Protein AF-A0A5J4PCT1-F1 (afdb_monomer_lite)

Radius of gyration: 27.67 Å; chains: 1; bounding box: 66×64×66 Å

Structure (mmCIF, N/CA/C/O backbone):
data_AF-A0A5J4PCT1-F1
#
_entry.id   AF-A0A5J4PCT1-F1
#
loop_
_atom_site.group_PDB
_atom_site.id
_atom_site.type_symbol
_atom_site.label_atom_id
_atom_site.label_alt_id
_atom_site.label_comp_id
_atom_site.label_asym_id
_atom_site.label_entity_id
_atom_site.label_seq_id
_atom_site.pdbx_PDB_ins_code
_atom_site.Cartn_x
_atom_site.Cartn_y
_atom_site.Cartn_z
_atom_site.occupancy
_atom_site.B_iso_or_equiv
_atom_site.auth_seq_id
_atom_site.auth_comp_id
_atom_site.auth_asym_id
_atom_site.auth_atom_id
_atom_site.pdbx_PDB_model_num
ATOM 1 N N . LEU A 1 1 ? -16.125 18.090 -20.824 1.00 64.81 1 LEU A N 1
ATOM 2 C CA . LEU A 1 1 ? -15.770 16.872 -20.054 1.00 64.81 1 LEU A CA 1
ATOM 3 C C . LEU A 1 1 ? -14.527 16.162 -20.608 1.00 64.81 1 LEU A C 1
ATOM 5 O O . LEU A 1 1 ? -13.621 15.927 -19.822 1.00 64.81 1 LEU A O 1
ATOM 9 N N . MET A 1 2 ? -14.396 15.913 -21.924 1.00 71.81 2 MET A N 1
ATOM 10 C CA . MET A 1 2 ? -13.180 15.272 -22.477 1.00 71.81 2 MET A CA 1
ATOM 11 C C . MET A 1 2 ? -11.873 16.051 -22.240 1.00 71.81 2 MET A C 1
ATOM 13 O O . MET A 1 2 ? -10.880 15.434 -21.884 1.00 71.81 2 MET A O 1
ATOM 17 N N . SER A 1 3 ? -11.883 17.387 -22.327 1.00 78.31 3 SER A N 1
ATOM 18 C CA . SER A 1 3 ? -10.680 18.212 -22.098 1.00 78.31 3 SER A CA 1
ATOM 19 C C . SER A 1 3 ? -10.072 18.068 -20.698 1.00 78.31 3 SER A C 1
ATOM 21 O O . SER A 1 3 ? -8.870 18.250 -20.546 1.00 78.31 3 SER A O 1
ATOM 23 N N . VAL A 1 4 ? -10.883 17.768 -19.677 1.00 79.44 4 VAL A N 1
ATOM 24 C CA . VAL A 1 4 ? -10.397 17.564 -18.301 1.00 79.44 4 VAL A CA 1
ATOM 25 C C . VAL A 1 4 ? -9.846 16.147 -18.150 1.00 79.44 4 VAL A C 1
ATOM 27 O O . VAL A 1 4 ? -8.808 15.949 -17.527 1.00 79.44 4 VAL A O 1
ATOM 30 N N . SER A 1 5 ? -10.502 15.172 -18.788 1.00 73.44 5 SER A N 1
ATOM 31 C CA . SER A 1 5 ? -10.058 13.778 -18.791 1.00 73.44 5 SER A CA 1
ATOM 32 C C . SER A 1 5 ? -8.709 13.598 -19.484 1.00 73.44 5 SER A C 1
ATOM 34 O O . SER A 1 5 ? -7.898 12.821 -19.018 1.00 73.44 5 SER A O 1
ATOM 36 N N . THR A 1 6 ? -8.427 14.316 -20.569 1.00 71.94 6 THR A N 1
ATOM 37 C CA . THR A 1 6 ? -7.134 14.191 -21.263 1.00 71.94 6 THR A CA 1
ATOM 38 C C . THR A 1 6 ? -6.008 14.968 -20.583 1.00 71.94 6 THR A C 1
ATOM 40 O O . THR A 1 6 ? -4.841 14.737 -20.879 1.00 71.94 6 THR A O 1
ATOM 43 N N . PHE A 1 7 ? -6.341 15.915 -19.699 1.00 76.06 7 PHE A N 1
ATOM 44 C CA . PHE A 1 7 ? -5.360 16.784 -19.047 1.00 76.06 7 PHE A CA 1
ATOM 45 C C . PHE A 1 7 ? -4.675 16.112 -17.851 1.00 76.06 7 PHE A C 1
ATOM 47 O O . PHE A 1 7 ? -3.479 16.301 -17.640 1.00 76.06 7 PHE A O 1
ATOM 54 N N . TYR A 1 8 ? -5.407 15.308 -17.072 1.00 74.69 8 TYR A N 1
ATOM 55 C CA . TYR A 1 8 ? -4.823 14.582 -15.946 1.00 74.69 8 TYR A CA 1
ATOM 56 C C . TYR A 1 8 ? -4.432 13.166 -16.356 1.00 74.69 8 TYR A C 1
ATOM 58 O O . TYR A 1 8 ? -5.287 12.356 -16.698 1.00 74.69 8 TYR A O 1
ATOM 66 N N . SER A 1 9 ? -3.155 12.827 -16.176 1.00 67.56 9 SER A N 1
ATOM 67 C CA . SER A 1 9 ? -2.612 11.471 -16.367 1.00 67.56 9 SER A CA 1
ATOM 68 C C . SER A 1 9 ? -3.265 10.394 -15.488 1.00 67.56 9 SER A C 1
ATOM 70 O O . SER A 1 9 ? -3.044 9.204 -15.694 1.00 67.56 9 SER A O 1
ATOM 72 N N . GLN A 1 10 ? -4.070 10.802 -14.503 1.00 72.06 10 GLN A N 1
ATOM 73 C CA . GLN A 1 10 ? -4.856 9.910 -13.653 1.00 72.06 10 GLN A CA 1
ATOM 74 C C . GLN A 1 10 ? -6.075 9.326 -14.381 1.00 72.06 10 GLN A C 1
ATOM 76 O O . GLN A 1 10 ? -6.515 8.228 -14.043 1.00 72.06 10 GLN A O 1
ATOM 81 N N . PHE A 1 11 ? -6.617 10.028 -15.381 1.00 71.88 11 PHE A N 1
ATOM 82 C CA . PHE A 1 11 ? -7.710 9.511 -16.196 1.00 71.88 11 PHE A CA 1
ATOM 83 C C . PHE A 1 11 ? -7.145 8.642 -17.314 1.00 71.88 11 PHE A C 1
ATOM 85 O O . PHE A 1 11 ? -6.286 9.053 -18.093 1.00 71.88 11 PHE A O 1
ATOM 92 N N . ARG A 1 12 ? -7.632 7.405 -17.374 1.00 71.44 12 ARG A N 1
ATOM 93 C CA . ARG A 1 12 ? -7.096 6.371 -18.255 1.00 71.44 12 ARG A CA 1
ATOM 94 C C . ARG A 1 12 ? -8.071 6.091 -19.381 1.00 71.44 12 ARG A C 1
ATOM 96 O O . ARG A 1 12 ? -9.266 5.929 -19.155 1.00 71.44 12 ARG A O 1
ATOM 103 N N . HIS A 1 13 ? -7.530 6.003 -20.588 1.00 71.00 13 HIS A N 1
ATOM 104 C CA . HIS A 1 13 ? -8.291 5.719 -21.805 1.00 71.00 13 HIS A CA 1
ATOM 105 C C . HIS A 1 13 ? -8.102 4.276 -22.303 1.00 71.00 13 HIS A C 1
ATOM 107 O O . HIS A 1 13 ? -8.782 3.857 -23.234 1.00 71.00 13 HIS A O 1
ATOM 113 N N . VAL A 1 14 ? -7.208 3.511 -21.665 1.00 72.62 14 VAL A N 1
ATOM 114 C CA . VAL A 1 14 ? -6.890 2.112 -21.985 1.00 72.62 14 VAL A CA 1
ATOM 115 C C . VAL A 1 14 ? -7.114 1.258 -20.731 1.00 72.62 14 VAL A C 1
ATOM 117 O O . VAL A 1 14 ? -6.730 1.693 -19.640 1.00 72.62 14 VAL A O 1
ATOM 120 N N . PRO A 1 15 ? -7.743 0.072 -20.844 1.00 75.31 15 PRO A N 1
ATOM 121 C CA . PRO A 1 15 ? -7.931 -0.820 -19.707 1.00 75.31 15 PRO A CA 1
ATOM 122 C C . PRO A 1 15 ? -6.582 -1.348 -19.215 1.00 75.31 15 PRO A C 1
ATOM 124 O O . PRO A 1 15 ? -5.794 -1.878 -19.996 1.00 75.31 15 PRO A O 1
ATOM 127 N N . LEU A 1 16 ? -6.339 -1.224 -17.914 1.00 83.56 16 LEU A N 1
ATOM 128 C CA . LEU A 1 16 ? -5.167 -1.808 -17.275 1.00 83.56 16 LEU A CA 1
ATOM 129 C C . LEU A 1 16 ? -5.406 -3.264 -16.896 1.00 83.56 16 LEU A C 1
ATOM 131 O O . LEU A 1 16 ? -6.541 -3.735 -16.795 1.00 83.56 16 LEU A O 1
ATOM 135 N N . GLY A 1 17 ? -4.300 -3.956 -16.656 1.00 84.69 17 GLY A N 1
ATOM 136 C CA . GLY A 1 17 ? -4.302 -5.231 -15.966 1.00 84.69 17 GLY A CA 1
ATOM 137 C C . GLY A 1 17 ? -4.699 -5.089 -14.495 1.00 84.69 17 GLY A C 1
ATOM 138 O O . GLY A 1 17 ? -4.845 -3.981 -13.978 1.00 84.69 17 GLY A O 1
ATOM 139 N N . LYS A 1 18 ? -4.862 -6.231 -13.827 1.00 89.44 18 LYS A N 1
ATOM 140 C CA . LYS A 1 18 ? -5.236 -6.317 -12.406 1.00 89.44 18 LYS A CA 1
ATOM 141 C C . LYS A 1 18 ? -4.280 -5.553 -11.484 1.00 89.44 18 LYS A C 1
ATOM 143 O O . LYS A 1 18 ? -4.741 -4.959 -10.518 1.00 89.44 18 LYS A O 1
ATOM 148 N N . HIS A 1 19 ? -2.990 -5.559 -11.807 1.00 92.56 19 HIS A N 1
ATOM 149 C CA . HIS A 1 19 ? -1.932 -4.915 -11.037 1.00 92.56 19 HIS A CA 1
ATOM 150 C C . HIS A 1 19 ? -1.157 -3.922 -11.893 1.00 92.56 19 HIS A C 1
ATOM 152 O O . HIS A 1 19 ? -0.875 -4.169 -13.072 1.00 92.56 19 HIS A O 1
ATOM 158 N N . LEU A 1 20 ? -0.769 -2.808 -11.285 1.00 92.31 20 LEU A N 1
ATOM 159 C CA . LEU A 1 20 ? -0.068 -1.728 -11.956 1.00 92.31 20 LEU A CA 1
ATOM 160 C C . LEU A 1 20 ? 1.343 -1.546 -11.403 1.00 92.31 20 LEU A C 1
ATOM 162 O O . LEU A 1 20 ? 1.544 -1.274 -10.225 1.00 92.31 20 LEU A O 1
ATOM 166 N N . ILE A 1 21 ? 2.319 -1.598 -12.297 1.00 94.75 21 ILE A N 1
ATOM 167 C CA . ILE A 1 21 ? 3.734 -1.375 -12.041 1.00 94.75 21 ILE A CA 1
ATOM 168 C C . ILE A 1 21 ? 4.108 0.009 -12.568 1.00 94.75 21 ILE A C 1
ATOM 170 O O . ILE A 1 21 ? 4.057 0.268 -13.766 1.00 94.75 21 ILE A O 1
ATOM 174 N N . LYS A 1 22 ? 4.521 0.902 -11.676 1.00 94.75 22 LYS A N 1
ATOM 175 C CA . LYS A 1 22 ? 5.009 2.245 -11.986 1.00 94.75 22 LYS A CA 1
ATOM 176 C C . LYS A 1 22 ? 6.519 2.278 -11.833 1.00 94.75 22 LYS A C 1
ATOM 178 O O . LYS A 1 22 ? 7.038 2.167 -10.723 1.00 94.75 22 LYS A O 1
ATOM 183 N N . VAL A 1 23 ? 7.235 2.471 -12.932 1.00 95.31 23 VAL A N 1
ATOM 184 C CA . VAL A 1 23 ? 8.696 2.613 -12.922 1.00 95.31 23 VAL A CA 1
ATOM 185 C C . VAL A 1 23 ? 9.050 4.095 -12.898 1.00 95.31 23 VAL A C 1
ATOM 187 O O . VAL A 1 23 ? 8.668 4.845 -13.798 1.00 95.31 23 VAL A O 1
ATOM 190 N N . CYS A 1 24 ? 9.779 4.532 -11.869 1.00 95.81 24 CYS A N 1
ATOM 191 C CA . CYS A 1 24 ? 10.208 5.922 -11.755 1.00 95.81 24 CYS A CA 1
ATOM 192 C C . CYS A 1 24 ? 11.276 6.243 -12.807 1.00 95.81 24 CYS A C 1
ATOM 194 O O . CYS A 1 24 ? 12.368 5.677 -12.790 1.00 95.81 24 CYS A O 1
ATOM 196 N N . THR A 1 25 ? 10.991 7.199 -13.687 1.00 93.94 25 THR A N 1
ATOM 197 C CA . THR A 1 25 ? 11.925 7.721 -14.696 1.00 93.94 25 THR A CA 1
ATOM 198 C C . THR A 1 25 ? 12.369 9.151 -14.394 1.00 93.94 25 THR A C 1
ATOM 200 O O . THR A 1 25 ? 12.799 9.871 -15.292 1.00 93.94 25 THR A O 1
ATOM 203 N N . GLY A 1 26 ? 12.266 9.575 -13.132 1.00 93.81 26 GLY A N 1
ATOM 204 C CA . GLY A 1 26 ? 12.762 10.874 -12.677 1.00 93.81 26 GLY A CA 1
ATOM 205 C C . GLY A 1 26 ? 14.277 10.968 -12.749 1.00 93.81 26 GLY A C 1
ATOM 206 O O . GLY A 1 26 ? 14.957 9.951 -12.845 1.00 93.81 26 GLY A O 1
ATOM 207 N N . THR A 1 27 ? 14.822 12.178 -12.651 1.00 94.00 27 THR A N 1
ATOM 208 C CA . THR A 1 27 ? 16.257 12.460 -12.852 1.00 94.00 27 THR A CA 1
ATOM 209 C C . THR A 1 27 ? 17.179 11.516 -12.073 1.00 94.00 27 THR A C 1
ATOM 211 O O . THR A 1 27 ? 18.049 10.887 -12.669 1.00 94.00 27 THR A O 1
ATOM 214 N N . ALA A 1 28 ? 16.940 11.330 -10.770 1.00 94.50 28 ALA A N 1
ATOM 215 C CA . ALA A 1 28 ? 17.740 10.443 -9.918 1.00 94.50 28 ALA A CA 1
ATOM 216 C C . ALA A 1 28 ? 17.659 8.956 -10.322 1.00 94.50 28 ALA A C 1
ATOM 218 O O . ALA A 1 28 ? 18.636 8.220 -10.205 1.00 94.50 28 ALA A O 1
ATOM 219 N N . CYS A 1 29 ? 16.500 8.501 -10.803 1.00 95.19 29 CYS A N 1
ATOM 220 C CA . CYS A 1 29 ? 16.317 7.125 -11.270 1.00 95.19 29 CYS A CA 1
ATOM 221 C C . CYS A 1 29 ? 16.873 6.941 -12.689 1.00 95.19 29 CYS A C 1
ATOM 223 O O . CYS A 1 29 ? 17.474 5.912 -12.987 1.00 95.19 29 CYS A O 1
ATOM 225 N N . HIS A 1 30 ? 16.747 7.959 -13.540 1.00 94.19 30 HIS A N 1
ATOM 226 C CA . HIS A 1 30 ? 17.272 7.975 -14.898 1.00 94.19 30 HIS A CA 1
ATOM 227 C C . HIS A 1 30 ? 18.796 7.811 -14.915 1.00 94.19 30 HIS A C 1
ATOM 229 O O . HIS A 1 30 ? 19.293 6.907 -15.581 1.00 94.19 30 HIS A O 1
ATOM 235 N N . VAL A 1 31 ? 19.532 8.589 -14.108 1.00 94.62 31 VAL A N 1
ATOM 236 C CA . VAL A 1 31 ? 21.005 8.476 -14.022 1.00 94.62 31 VAL A CA 1
ATOM 237 C C . VAL A 1 31 ? 21.478 7.132 -13.460 1.00 94.62 31 VAL A C 1
ATOM 239 O O . VAL A 1 31 ? 22.583 6.698 -13.761 1.00 94.62 31 VAL A O 1
ATOM 242 N N . LYS A 1 32 ? 20.635 6.444 -12.679 1.00 91.75 32 LYS A N 1
ATOM 243 C CA . LYS A 1 32 ? 20.897 5.086 -12.177 1.00 91.75 32 LYS A CA 1
ATOM 244 C C . LYS A 1 32 ? 20.403 3.976 -13.116 1.00 91.75 32 LYS A C 1
ATOM 246 O O . LYS A 1 32 ? 20.425 2.809 -12.738 1.00 91.75 32 LYS A O 1
ATOM 251 N N . GLY A 1 33 ? 19.956 4.313 -14.327 1.00 91.94 33 GLY A N 1
ATOM 252 C CA . GLY A 1 33 ? 19.583 3.330 -15.346 1.00 91.94 33 GLY A CA 1
ATOM 253 C C . GLY A 1 33 ? 18.156 2.788 -15.233 1.00 91.94 33 GLY A C 1
ATOM 254 O O . GLY A 1 33 ? 17.909 1.650 -15.625 1.00 91.94 33 GLY A O 1
ATOM 255 N N . ALA A 1 34 ? 17.194 3.575 -14.741 1.00 92.38 34 ALA A N 1
ATOM 256 C CA . ALA A 1 34 ? 15.793 3.143 -14.636 1.00 92.38 34 ALA A CA 1
ATOM 257 C C . ALA A 1 34 ? 15.146 2.723 -15.970 1.00 92.38 34 ALA A C 1
ATOM 259 O O . ALA A 1 34 ? 14.218 1.918 -15.960 1.00 92.38 34 ALA A O 1
ATOM 260 N N . SER A 1 35 ? 15.651 3.199 -17.116 1.00 92.12 35 SER A N 1
ATOM 261 C CA . SER A 1 35 ? 15.219 2.708 -18.434 1.00 92.12 35 SER A CA 1
ATOM 262 C C . SER A 1 35 ? 15.454 1.201 -18.581 1.00 92.12 35 SER A C 1
ATOM 264 O O . SER A 1 35 ? 14.556 0.484 -19.006 1.00 92.12 35 SER A O 1
ATOM 266 N N . ASN A 1 36 ? 16.604 0.705 -18.116 1.00 93.75 36 ASN A N 1
ATOM 267 C CA . ASN A 1 36 ? 16.935 -0.721 -18.167 1.00 93.75 36 ASN A CA 1
ATOM 268 C C . ASN A 1 36 ? 16.028 -1.541 -17.243 1.00 93.75 36 ASN A C 1
ATOM 270 O O . ASN A 1 36 ? 15.716 -2.690 -17.540 1.00 93.75 36 ASN A O 1
ATOM 274 N N . VAL A 1 37 ? 15.607 -0.953 -16.118 1.00 94.44 37 VAL A N 1
ATOM 275 C CA . VAL A 1 37 ? 14.649 -1.582 -15.201 1.00 94.44 37 VAL A CA 1
ATOM 276 C C . VAL A 1 37 ? 13.286 -1.699 -15.878 1.00 94.44 37 VAL A C 1
ATOM 278 O O . VAL A 1 37 ? 12.709 -2.780 -15.872 1.00 94.44 37 VAL A O 1
ATOM 281 N N . TYR A 1 38 ? 12.797 -0.632 -16.520 1.00 94.12 38 TYR A N 1
ATOM 282 C CA . TYR A 1 38 ? 11.551 -0.676 -17.292 1.00 94.12 38 TYR A CA 1
ATOM 283 C C . TYR A 1 38 ? 11.592 -1.753 -18.382 1.00 94.12 38 TYR A C 1
ATOM 285 O O . TYR A 1 38 ? 10.683 -2.576 -18.464 1.00 94.12 38 TYR A O 1
ATOM 293 N N . ASP A 1 39 ? 12.666 -1.798 -19.171 1.00 93.00 39 ASP A N 1
ATOM 294 C CA . ASP A 1 39 ? 12.808 -2.783 -20.246 1.00 93.00 39 ASP A CA 1
ATOM 295 C C . ASP A 1 39 ? 12.871 -4.217 -19.700 1.00 93.00 39 ASP A C 1
ATOM 297 O O . ASP A 1 39 ? 12.329 -5.138 -20.310 1.00 93.00 39 ASP A O 1
ATOM 301 N N . ALA A 1 40 ? 13.479 -4.416 -18.527 1.00 93.62 40 ALA A N 1
ATOM 302 C CA . ALA A 1 40 ? 13.477 -5.706 -17.846 1.00 93.62 40 ALA A CA 1
ATOM 303 C C . ALA A 1 40 ? 12.064 -6.133 -17.405 1.00 93.62 40 ALA A C 1
ATOM 305 O O . ALA A 1 40 ? 11.715 -7.296 -17.593 1.00 93.62 40 ALA A O 1
ATOM 306 N N . PHE A 1 41 ? 11.219 -5.216 -16.912 1.00 93.31 41 PHE A N 1
ATOM 307 C CA . PHE A 1 41 ? 9.807 -5.516 -16.620 1.00 93.31 41 PHE A CA 1
ATOM 308 C C . PHE A 1 41 ? 9.020 -5.897 -17.876 1.00 93.31 41 PHE A C 1
ATOM 310 O O . PHE A 1 41 ? 8.266 -6.867 -17.846 1.00 93.31 41 PHE A O 1
ATOM 317 N N . ILE A 1 42 ? 9.211 -5.172 -18.983 1.00 92.62 42 ILE A N 1
ATOM 318 C CA . ILE A 1 42 ? 8.547 -5.471 -20.262 1.00 92.62 42 ILE A CA 1
ATOM 319 C C . ILE A 1 42 ? 8.931 -6.866 -20.767 1.00 92.62 42 ILE A C 1
ATOM 321 O O . ILE A 1 42 ? 8.052 -7.645 -21.132 1.00 92.62 42 ILE A O 1
ATOM 325 N N . ARG A 1 43 ? 10.229 -7.201 -20.734 1.00 91.44 43 ARG A N 1
ATOM 326 C CA . ARG A 1 43 ? 10.737 -8.520 -21.146 1.00 91.44 43 ARG A CA 1
ATOM 327 C C . ARG A 1 43 ? 10.220 -9.636 -20.249 1.00 91.44 43 ARG A C 1
ATOM 329 O O . ARG A 1 43 ? 9.779 -10.657 -20.759 1.00 91.44 43 ARG A O 1
ATOM 336 N N . GLN A 1 44 ? 10.257 -9.436 -18.934 1.00 90.94 44 GLN A N 1
ATOM 337 C CA . GLN A 1 44 ? 9.841 -10.460 -17.978 1.00 90.94 44 GLN A CA 1
ATOM 338 C C . GLN A 1 44 ? 8.344 -10.767 -18.057 1.00 90.94 44 GLN A C 1
ATOM 340 O O . GLN A 1 44 ? 7.938 -11.909 -17.875 1.00 90.94 44 GLN A O 1
ATOM 345 N N . LEU A 1 45 ? 7.521 -9.747 -18.301 1.00 89.62 45 LEU A N 1
ATOM 346 C CA . LEU A 1 45 ? 6.069 -9.887 -18.408 1.00 89.62 45 LEU A CA 1
ATOM 347 C C . LEU A 1 45 ? 5.600 -10.198 -19.837 1.00 89.62 45 LEU A C 1
ATOM 349 O O . LEU A 1 45 ? 4.396 -10.149 -20.094 1.00 89.62 45 LEU A O 1
ATOM 353 N N . GLU A 1 46 ? 6.540 -10.469 -20.752 1.00 89.31 46 GLU A N 1
ATOM 354 C CA . GLU A 1 46 ? 6.294 -10.780 -22.166 1.00 89.31 46 GLU A CA 1
ATOM 355 C C . GLU A 1 46 ? 5.348 -9.774 -22.848 1.00 89.31 46 GLU A C 1
ATOM 357 O O . GLU A 1 46 ? 4.503 -10.116 -23.683 1.00 89.31 46 GLU A O 1
ATOM 362 N N . ILE A 1 47 ? 5.467 -8.499 -22.468 1.00 87.81 47 ILE A N 1
ATOM 363 C CA . ILE A 1 47 ? 4.658 -7.427 -23.039 1.00 87.81 47 ILE A CA 1
ATOM 364 C C . ILE A 1 47 ? 5.206 -7.138 -24.440 1.00 87.81 47 ILE A C 1
ATOM 366 O O . ILE A 1 47 ? 6.394 -6.870 -24.614 1.00 87.81 47 ILE A O 1
ATOM 370 N N . GLY A 1 48 ? 4.335 -7.233 -25.450 1.00 77.19 48 GLY A N 1
ATOM 371 C CA . GLY A 1 48 ? 4.707 -7.018 -26.850 1.00 77.19 48 GLY A CA 1
ATOM 372 C C . GLY A 1 48 ? 5.255 -5.613 -27.108 1.00 77.19 48 GLY A C 1
ATOM 373 O O . GLY A 1 48 ? 4.981 -4.678 -26.354 1.00 77.19 48 GLY A O 1
ATOM 374 N N . GLU A 1 49 ? 6.017 -5.455 -28.191 1.00 71.19 49 GLU A N 1
ATOM 375 C CA . GLU A 1 49 ? 6.615 -4.171 -28.567 1.00 71.19 49 GLU A CA 1
ATOM 376 C C . GLU A 1 49 ? 5.551 -3.064 -28.668 1.00 71.19 49 GLU A C 1
ATOM 378 O O . GLU A 1 49 ? 4.543 -3.201 -29.361 1.00 71.19 49 GLU A O 1
ATOM 383 N N . GLY A 1 50 ? 5.756 -1.967 -27.932 1.00 68.19 50 GLY A N 1
ATOM 384 C CA . GLY A 1 50 ? 4.818 -0.838 -27.866 1.00 68.19 50 GLY A CA 1
ATOM 385 C C . GLY A 1 50 ? 3.613 -1.035 -26.936 1.00 68.19 50 GLY A C 1
ATOM 386 O O . GLY A 1 50 ? 2.836 -0.098 -26.754 1.00 68.19 50 GLY A O 1
ATOM 387 N N . GLY A 1 51 ? 3.459 -2.211 -26.320 1.00 78.62 51 GLY A N 1
ATOM 388 C CA . GLY A 1 51 ? 2.441 -2.482 -25.310 1.00 78.62 51 GLY A CA 1
ATOM 389 C C . GLY A 1 51 ? 2.861 -2.055 -23.901 1.00 78.62 51 GLY A C 1
ATOM 390 O O . GLY A 1 51 ? 4.044 -1.975 -23.575 1.00 78.62 51 GLY A O 1
ATOM 391 N N . THR A 1 52 ? 1.871 -1.813 -23.041 1.00 81.75 52 THR A N 1
ATOM 392 C CA . THR A 1 52 ? 2.061 -1.533 -21.604 1.00 81.75 52 THR A CA 1
ATOM 393 C C . THR A 1 52 ? 1.363 -2.549 -20.703 1.00 81.75 52 THR A C 1
ATOM 395 O O . THR A 1 52 ? 1.559 -2.524 -19.496 1.00 81.75 52 THR A O 1
ATOM 398 N N . THR A 1 53 ? 0.568 -3.464 -21.256 1.00 88.44 53 THR A N 1
ATOM 399 C CA . THR A 1 53 ? -0.245 -4.426 -20.500 1.00 88.44 53 THR A CA 1
ATOM 400 C C . THR A 1 53 ? 0.010 -5.841 -21.008 1.00 88.44 53 THR A C 1
ATOM 402 O O . THR A 1 53 ? 0.077 -6.065 -22.217 1.00 88.44 53 THR A O 1
ATOM 405 N N . THR A 1 54 ? 0.143 -6.800 -20.091 1.00 88.94 54 THR A N 1
ATOM 406 C CA . THR A 1 54 ? 0.324 -8.225 -20.412 1.00 88.94 54 THR A CA 1
ATOM 407 C C . THR A 1 54 ? -0.914 -8.793 -21.116 1.00 88.94 54 THR A C 1
ATOM 409 O O . THR A 1 54 ? -2.038 -8.371 -20.833 1.00 88.94 54 THR A O 1
ATOM 412 N N . LYS A 1 55 ? -0.735 -9.790 -21.997 1.00 84.62 55 LYS A N 1
ATOM 413 C CA . LYS A 1 55 ? -1.841 -10.458 -22.722 1.00 84.62 55 LYS A CA 1
ATOM 414 C C . LYS A 1 55 ? -2.918 -11.017 -21.784 1.00 84.62 55 LYS A C 1
ATOM 416 O O . LYS A 1 55 ? -4.105 -10.884 -22.070 1.00 84.62 55 LYS A O 1
ATOM 421 N N . ASP A 1 56 ? -2.501 -11.531 -20.629 1.00 85.62 56 ASP A N 1
ATOM 422 C CA . ASP A 1 56 ? -3.386 -12.088 -19.597 1.00 85.62 56 ASP A CA 1
ATOM 423 C C . ASP A 1 56 ? -4.109 -11.025 -18.758 1.00 85.62 56 ASP A C 1
ATOM 425 O O . ASP A 1 56 ? -4.870 -11.354 -17.847 1.00 85.62 56 ASP A O 1
ATOM 429 N N . LYS A 1 57 ? -3.859 -9.734 -19.025 1.00 85.25 57 LYS A N 1
ATOM 430 C CA . LYS A 1 57 ? -4.390 -8.596 -18.258 1.00 85.25 57 LYS A CA 1
ATOM 431 C C . LYS A 1 57 ? -4.110 -8.708 -16.752 1.00 85.25 57 LYS A C 1
ATOM 433 O O . LYS A 1 57 ? -4.866 -8.193 -15.933 1.00 85.25 57 LYS A O 1
ATOM 438 N N . SER A 1 58 ? -3.028 -9.380 -16.368 1.00 88.50 58 SER A N 1
ATOM 439 C CA . SER A 1 58 ? -2.585 -9.504 -14.977 1.00 88.50 58 SER A CA 1
ATOM 440 C C . SER A 1 58 ? -1.809 -8.266 -14.539 1.00 88.50 58 SER A C 1
ATOM 442 O O . SER A 1 58 ? -2.149 -7.668 -13.525 1.00 88.50 58 SER A O 1
ATOM 444 N N . PHE A 1 59 ? -0.836 -7.833 -15.342 1.00 91.94 59 PHE A N 1
ATOM 445 C CA . PHE A 1 59 ? 0.029 -6.697 -15.041 1.00 91.94 59 PHE A CA 1
ATOM 446 C C . PHE A 1 59 ? -0.033 -5.613 -16.116 1.00 91.94 59 PHE A C 1
ATOM 448 O O . PHE A 1 59 ? -0.300 -5.862 -17.294 1.00 91.94 59 PHE A O 1
ATOM 455 N N . SER A 1 60 ? 0.219 -4.377 -15.705 1.00 92.19 60 SER A N 1
ATOM 456 C CA . SER A 1 60 ? 0.509 -3.254 -16.594 1.00 92.19 60 SER A CA 1
ATOM 457 C C . SER A 1 60 ? 1.708 -2.482 -16.089 1.00 92.19 60 SER A C 1
ATOM 459 O O . SER A 1 60 ? 1.830 -2.278 -14.890 1.00 92.19 60 SER A O 1
ATOM 461 N N . VAL A 1 61 ? 2.584 -2.054 -16.988 1.00 93.25 61 VAL A N 1
ATOM 462 C CA . VAL A 1 61 ? 3.815 -1.333 -16.680 1.00 93.25 61 VAL A CA 1
ATOM 463 C C . VAL A 1 61 ? 3.728 0.060 -17.290 1.00 93.25 61 VAL A C 1
ATOM 465 O O . VAL A 1 61 ? 3.562 0.210 -18.498 1.00 93.25 61 VAL A O 1
ATOM 468 N N . GLU A 1 62 ? 3.856 1.089 -16.459 1.00 91.50 62 GLU A N 1
ATOM 469 C CA . GLU A 1 62 ? 3.882 2.490 -16.876 1.00 91.50 62 GLU A CA 1
ATOM 470 C C . GLU A 1 62 ? 5.138 3.201 -16.360 1.00 91.50 62 GLU A C 1
ATOM 472 O O . GLU A 1 62 ? 5.687 2.880 -15.302 1.00 91.50 62 GLU A O 1
ATOM 477 N N . LYS A 1 63 ? 5.605 4.196 -17.117 1.00 92.25 63 LYS A N 1
ATOM 478 C CA . LYS A 1 63 ? 6.672 5.105 -16.684 1.00 92.25 63 LYS A CA 1
ATOM 479 C C . LYS A 1 63 ? 6.042 6.278 -15.947 1.00 92.25 63 LYS A C 1
ATOM 481 O O . LYS A 1 63 ? 5.124 6.906 -16.469 1.00 92.25 63 LYS A O 1
ATOM 486 N N . ILE A 1 64 ? 6.561 6.607 -14.769 1.00 93.00 64 ILE A N 1
ATOM 487 C CA . ILE A 1 64 ? 6.130 7.776 -13.999 1.00 93.00 64 ILE A CA 1
ATOM 488 C C . ILE A 1 64 ? 7.284 8.753 -13.805 1.00 93.00 64 ILE A C 1
ATOM 490 O O . ILE A 1 64 ? 8.427 8.355 -13.586 1.00 93.00 64 ILE A O 1
ATOM 494 N N . ALA A 1 65 ? 6.981 10.051 -13.848 1.00 92.44 65 ALA A N 1
ATOM 495 C CA . ALA A 1 65 ? 7.993 11.096 -13.761 1.00 92.44 65 ALA A CA 1
ATOM 496 C C . ALA A 1 65 ? 8.757 11.089 -12.429 1.00 92.44 65 ALA A C 1
ATOM 498 O O . ALA A 1 65 ? 9.965 11.279 -12.429 1.00 92.44 65 ALA A O 1
ATOM 499 N N . CYS A 1 66 ? 8.096 10.888 -11.287 1.00 92.88 66 CYS A N 1
ATOM 500 C CA . CYS A 1 66 ? 8.773 10.811 -9.994 1.00 92.88 66 CYS A CA 1
ATOM 501 C C . CYS A 1 66 ? 7.886 10.126 -8.950 1.00 92.88 66 CYS A C 1
ATOM 503 O O . CYS A 1 66 ? 6.689 10.391 -8.900 1.00 92.88 66 CYS A O 1
ATOM 505 N N . LEU A 1 67 ? 8.488 9.292 -8.097 1.00 93.38 67 LEU A N 1
ATOM 506 C CA . LEU A 1 67 ? 7.845 8.704 -6.911 1.00 93.38 67 LEU A CA 1
ATOM 507 C C . LEU A 1 67 ? 8.256 9.397 -5.598 1.00 93.38 67 LEU A C 1
ATOM 509 O O . LEU A 1 67 ? 7.819 9.001 -4.528 1.00 93.38 67 LEU A O 1
ATOM 513 N N . GLY A 1 68 ? 9.137 10.401 -5.650 1.00 93.94 68 GLY A N 1
ATOM 514 C CA . GLY A 1 68 ? 9.621 11.125 -4.465 1.00 93.94 68 GLY A CA 1
ATOM 515 C C . GLY A 1 68 ? 10.648 10.372 -3.605 1.00 93.94 68 GLY A C 1
ATOM 516 O O . GLY A 1 68 ? 11.230 10.956 -2.699 1.00 93.94 68 GLY A O 1
ATOM 517 N N . CYS A 1 69 ? 10.946 9.107 -3.905 1.00 93.06 69 CYS A N 1
ATOM 518 C CA . CYS A 1 69 ? 11.869 8.268 -3.131 1.00 93.06 69 CYS A CA 1
ATOM 519 C C . CYS A 1 69 ? 13.300 8.252 -3.708 1.00 93.06 69 CYS A C 1
ATOM 521 O O . CYS A 1 69 ? 13.890 7.191 -3.896 1.00 93.06 69 CYS A O 1
ATOM 523 N N . CYS A 1 70 ? 13.874 9.418 -4.025 1.00 93.94 70 CYS A N 1
ATOM 524 C CA . CYS A 1 70 ? 15.159 9.520 -4.741 1.00 93.94 70 CYS A CA 1
ATOM 525 C C . CYS A 1 70 ? 16.33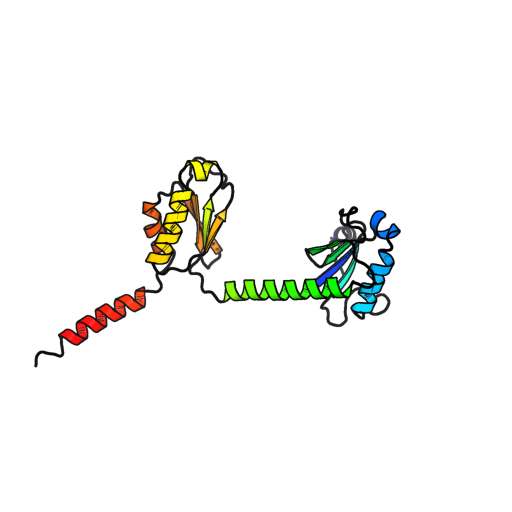4 8.806 -4.042 1.00 93.94 70 CYS A C 1
ATOM 527 O O . CYS A 1 70 ? 17.241 8.318 -4.716 1.00 93.94 70 CYS A O 1
ATOM 529 N N . THR A 1 71 ? 16.306 8.698 -2.711 1.00 94.25 71 THR A N 1
ATOM 530 C CA . THR A 1 71 ? 17.313 7.976 -1.913 1.00 94.25 71 THR A CA 1
ATOM 531 C C . THR A 1 71 ? 17.358 6.479 -2.218 1.00 94.25 71 THR A C 1
ATOM 533 O O . THR A 1 71 ? 18.410 5.863 -2.086 1.00 94.25 71 THR A O 1
ATOM 536 N N . LEU A 1 72 ? 16.243 5.910 -2.681 1.00 93.50 72 LEU A N 1
ATOM 537 C CA . LEU A 1 72 ? 16.081 4.493 -2.998 1.00 93.50 72 LEU A CA 1
ATOM 538 C C . LEU A 1 72 ? 16.195 4.203 -4.501 1.00 93.50 72 LEU A C 1
ATOM 540 O O . LEU A 1 72 ? 15.854 3.110 -4.941 1.00 93.50 72 LEU A O 1
ATOM 544 N N . ALA A 1 73 ? 16.632 5.168 -5.313 1.00 91.75 73 ALA A N 1
ATOM 545 C CA . ALA A 1 73 ? 16.727 4.996 -6.759 1.00 91.75 73 ALA A CA 1
ATOM 546 C C . ALA A 1 73 ? 17.637 3.808 -7.156 1.00 91.75 73 ALA A C 1
ATOM 548 O O . ALA A 1 73 ? 18.715 3.672 -6.559 1.00 91.75 73 ALA A O 1
ATOM 549 N N . PRO A 1 74 ? 17.295 3.022 -8.202 1.00 93.31 74 PRO A N 1
ATOM 550 C CA . PRO A 1 74 ? 16.047 3.045 -8.985 1.00 93.31 74 PRO A CA 1
ATOM 551 C C . PRO A 1 74 ? 14.826 2.531 -8.204 1.00 93.31 74 PRO A C 1
ATOM 553 O O . PRO A 1 74 ? 14.916 1.516 -7.514 1.00 93.31 74 PRO A O 1
ATOM 556 N N . VAL A 1 75 ? 13.690 3.227 -8.334 1.00 96.12 75 VAL A N 1
ATOM 557 C CA . VAL A 1 75 ? 12.452 2.922 -7.593 1.00 96.12 75 VAL A CA 1
ATOM 558 C C . VAL A 1 75 ? 11.352 2.443 -8.530 1.00 96.12 75 VAL A C 1
ATOM 560 O O . VAL A 1 75 ? 11.122 3.035 -9.589 1.00 96.12 75 VAL A O 1
ATOM 563 N N . VAL A 1 76 ? 10.634 1.415 -8.091 1.00 96.06 76 VAL A N 1
ATOM 564 C CA . VAL A 1 76 ? 9.437 0.885 -8.744 1.00 96.06 76 VAL A CA 1
ATOM 565 C C . VAL A 1 76 ? 8.328 0.760 -7.711 1.00 96.06 76 VAL A C 1
ATOM 567 O O . VAL A 1 76 ? 8.583 0.418 -6.563 1.00 96.06 76 VAL A O 1
ATOM 570 N N . GLN A 1 77 ? 7.094 1.038 -8.100 1.00 95.56 77 GLN A N 1
ATOM 571 C CA . GLN A 1 77 ? 5.916 0.825 -7.270 1.00 95.56 77 GLN A CA 1
ATOM 572 C C . GLN A 1 77 ? 5.021 -0.213 -7.946 1.00 95.56 77 GLN A C 1
ATOM 574 O O . GLN A 1 77 ? 4.703 -0.052 -9.118 1.00 95.56 77 GLN A O 1
ATOM 579 N N . ILE A 1 78 ? 4.619 -1.258 -7.227 1.00 95.00 78 ILE A N 1
ATOM 580 C CA . ILE A 1 78 ? 3.619 -2.232 -7.680 1.00 95.00 78 ILE A CA 1
ATOM 581 C C . ILE A 1 78 ? 2.375 -2.029 -6.814 1.00 95.00 78 ILE A C 1
ATOM 583 O O . ILE A 1 78 ? 2.421 -2.249 -5.602 1.00 95.00 78 ILE A O 1
ATOM 587 N N . ASP A 1 79 ? 1.293 -1.550 -7.423 1.00 92.06 79 ASP A N 1
ATOM 588 C CA . ASP A 1 79 ? 0.098 -1.030 -6.755 1.00 92.06 79 ASP A CA 1
ATOM 589 C C . ASP A 1 79 ? 0.463 -0.017 -5.653 1.00 92.06 79 ASP A C 1
ATOM 591 O O . ASP A 1 79 ? 0.895 1.094 -5.954 1.00 92.06 79 ASP A O 1
ATOM 595 N N . GLU A 1 80 ? 0.348 -0.394 -4.381 1.00 89.56 80 GLU A N 1
ATOM 596 C CA . GLU A 1 80 ? 0.665 0.465 -3.229 1.00 89.56 80 GLU A CA 1
ATOM 597 C C . GLU A 1 80 ? 2.048 0.180 -2.617 1.00 89.56 80 GLU A C 1
ATOM 599 O O . GLU A 1 80 ? 2.507 0.914 -1.741 1.00 89.56 80 GLU A O 1
ATOM 604 N N . LYS A 1 81 ? 2.745 -0.878 -3.055 1.00 92.94 81 LYS A N 1
ATOM 605 C CA . LYS A 1 81 ? 4.039 -1.273 -2.482 1.00 92.94 81 LYS A CA 1
ATOM 606 C C . LYS A 1 81 ? 5.201 -0.670 -3.263 1.00 92.94 81 LYS A C 1
ATOM 608 O O . LYS A 1 81 ? 5.284 -0.796 -4.483 1.00 92.94 81 LYS A O 1
ATOM 613 N N . ILE A 1 82 ? 6.131 -0.049 -2.539 1.00 94.62 82 ILE A N 1
ATOM 614 C CA . ILE A 1 82 ? 7.330 0.579 -3.100 1.00 94.62 82 ILE A CA 1
ATOM 615 C C . ILE A 1 82 ? 8.528 -0.365 -2.968 1.00 94.62 82 ILE A C 1
ATOM 617 O O . ILE A 1 82 ? 8.822 -0.880 -1.890 1.00 94.62 82 ILE A O 1
ATOM 621 N N . TYR A 1 83 ? 9.248 -0.526 -4.071 1.00 94.88 83 TYR A N 1
ATOM 622 C CA . TYR A 1 83 ? 10.477 -1.292 -4.208 1.00 94.88 83 TYR A CA 1
ATOM 623 C C . TYR A 1 83 ? 11.625 -0.343 -4.552 1.00 94.88 83 TYR A C 1
ATOM 625 O O . TYR A 1 83 ? 11.603 0.349 -5.571 1.00 94.88 83 TYR A O 1
ATOM 633 N N . GLY A 1 84 ? 12.625 -0.295 -3.676 1.00 94.31 84 GLY A N 1
ATOM 634 C CA . GLY A 1 84 ? 13.843 0.493 -3.857 1.00 94.31 84 GLY A CA 1
ATOM 635 C C . GLY A 1 84 ? 15.016 -0.350 -4.348 1.00 94.31 84 GLY A C 1
ATOM 636 O O . GLY A 1 84 ? 15.013 -1.568 -4.198 1.00 94.31 84 GLY A O 1
ATOM 637 N N . HIS A 1 85 ? 16.044 0.314 -4.879 1.00 93.94 85 HIS A N 1
ATOM 638 C CA . HIS A 1 85 ? 17.287 -0.297 -5.361 1.00 93.94 85 HIS A CA 1
ATOM 639 C C . HIS A 1 85 ? 17.053 -1.431 -6.368 1.00 93.94 85 HIS A C 1
ATOM 641 O O . HIS A 1 85 ? 17.796 -2.413 -6.403 1.00 93.94 85 HIS A O 1
ATOM 647 N N . VAL A 1 86 ? 16.012 -1.296 -7.193 1.00 93.19 86 VAL A N 1
ATOM 648 C CA . VAL A 1 86 ? 15.626 -2.340 -8.141 1.00 93.19 86 VAL A CA 1
ATOM 649 C C . VAL A 1 86 ? 16.662 -2.405 -9.253 1.00 93.19 86 VAL A C 1
ATOM 651 O O . VAL A 1 86 ? 16.913 -1.422 -9.951 1.00 93.19 86 VAL A O 1
ATOM 654 N N . MET A 1 87 ? 17.259 -3.582 -9.413 1.00 92.50 87 MET A N 1
ATOM 655 C CA . MET A 1 87 ? 18.221 -3.864 -10.473 1.00 92.50 87 MET A CA 1
ATOM 656 C C . MET A 1 87 ? 17.521 -4.578 -11.632 1.00 92.50 87 MET A C 1
ATOM 658 O O . MET A 1 87 ? 16.650 -5.410 -11.373 1.00 92.50 87 MET A O 1
ATOM 662 N N . PRO A 1 88 ? 17.925 -4.347 -12.897 1.00 90.75 88 PRO A N 1
ATOM 663 C CA . PRO A 1 88 ? 17.320 -5.015 -14.053 1.00 90.75 88 PRO A CA 1
ATOM 664 C C . PRO A 1 88 ? 17.304 -6.549 -13.940 1.00 90.75 88 PRO A C 1
ATOM 666 O O . PRO A 1 88 ? 16.333 -7.184 -14.327 1.00 90.75 88 PRO A O 1
ATOM 669 N N . GLY A 1 89 ? 18.343 -7.150 -13.346 1.00 91.06 89 GLY A N 1
ATOM 670 C CA . GLY A 1 89 ? 18.420 -8.602 -13.130 1.00 91.06 89 GLY A CA 1
ATOM 671 C C . GLY A 1 89 ? 17.587 -9.141 -11.959 1.00 91.06 89 GLY A C 1
ATOM 672 O O . GLY A 1 89 ? 17.498 -10.351 -11.802 1.00 91.06 89 GLY A O 1
ATOM 673 N N . ARG A 1 90 ? 16.991 -8.270 -11.133 1.00 89.56 90 ARG A N 1
ATOM 674 C CA . ARG A 1 90 ? 16.209 -8.635 -9.932 1.00 89.56 90 ARG A CA 1
ATOM 675 C C . ARG A 1 90 ? 14.746 -8.212 -10.006 1.00 89.56 90 ARG A C 1
ATOM 677 O O . ARG A 1 90 ? 14.038 -8.203 -9.005 1.00 89.56 90 ARG A O 1
ATOM 684 N N . VAL A 1 91 ? 14.269 -7.876 -11.198 1.00 91.94 91 VAL A N 1
ATOM 685 C CA . VAL A 1 91 ? 12.859 -7.542 -11.429 1.00 91.94 91 VAL A CA 1
ATOM 686 C C . VAL A 1 91 ? 11.934 -8.701 -11.029 1.00 91.94 91 VAL A C 1
ATOM 688 O O . VAL A 1 91 ? 10.878 -8.479 -10.440 1.00 91.94 91 VAL A O 1
ATOM 691 N N . ASN A 1 92 ? 12.376 -9.939 -11.250 1.00 92.56 92 ASN A N 1
ATOM 692 C CA . ASN A 1 92 ? 11.614 -11.152 -10.940 1.00 92.56 92 ASN A CA 1
ATOM 693 C C . ASN A 1 92 ? 11.389 -11.314 -9.440 1.00 92.56 92 ASN A C 1
ATOM 695 O O . ASN A 1 92 ? 10.309 -11.725 -9.030 1.00 92.56 92 ASN A O 1
ATOM 699 N N . GLU A 1 93 ? 12.387 -10.947 -8.632 1.00 92.75 93 GLU A N 1
ATOM 700 C CA . GLU A 1 93 ? 12.290 -10.981 -7.173 1.00 92.75 93 GLU A CA 1
ATOM 701 C C . GLU A 1 93 ? 11.201 -10.017 -6.688 1.00 92.75 93 GLU A C 1
ATOM 703 O O . GLU A 1 93 ? 10.381 -10.393 -5.858 1.00 92.75 93 GLU A O 1
ATOM 708 N N . ALA A 1 94 ? 11.133 -8.807 -7.259 1.00 92.25 94 ALA A N 1
ATOM 709 C CA . ALA A 1 94 ? 10.106 -7.828 -6.906 1.00 92.25 94 ALA A CA 1
ATOM 710 C C . ALA A 1 94 ? 8.689 -8.302 -7.276 1.00 92.25 94 ALA A C 1
ATOM 712 O O . ALA A 1 94 ? 7.754 -8.108 -6.501 1.00 92.25 94 ALA A O 1
ATOM 713 N N . ILE A 1 95 ? 8.524 -8.945 -8.438 1.00 92.06 95 ILE A N 1
ATOM 714 C CA . ILE A 1 95 ? 7.228 -9.495 -8.871 1.00 92.06 95 ILE A CA 1
ATOM 715 C C . ILE A 1 95 ? 6.824 -10.690 -7.997 1.00 92.06 95 ILE A C 1
ATOM 717 O O . ILE A 1 95 ? 5.670 -10.780 -7.581 1.00 92.06 95 ILE A O 1
ATOM 721 N N . ALA A 1 96 ? 7.756 -11.600 -7.705 1.00 93.00 96 ALA A N 1
ATOM 722 C CA . ALA A 1 96 ? 7.490 -12.781 -6.887 1.00 93.00 96 ALA A CA 1
ATOM 723 C C . ALA A 1 96 ? 7.097 -12.402 -5.452 1.00 93.00 96 ALA A C 1
ATOM 725 O O . ALA A 1 96 ? 6.067 -12.862 -4.963 1.00 93.00 96 ALA A O 1
ATOM 726 N N . ASP A 1 97 ? 7.858 -11.502 -4.823 1.00 94.12 97 ASP A N 1
ATOM 727 C CA . ASP A 1 97 ? 7.548 -10.968 -3.492 1.00 94.12 97 ASP A CA 1
ATOM 728 C C . ASP A 1 97 ? 6.173 -10.279 -3.468 1.00 94.12 97 ASP A C 1
ATOM 730 O O . ASP A 1 97 ? 5.390 -10.465 -2.535 1.00 94.12 97 ASP A O 1
ATOM 734 N N . PHE A 1 98 ? 5.833 -9.524 -4.517 1.00 93.50 98 PHE A N 1
ATOM 735 C CA . PHE A 1 98 ? 4.510 -8.917 -4.624 1.00 93.50 98 PHE A CA 1
ATOM 736 C C . PHE A 1 98 ? 3.391 -9.968 -4.663 1.00 93.50 98 PHE A C 1
ATOM 738 O O . PHE A 1 98 ? 2.404 -9.843 -3.937 1.00 93.50 98 PHE A O 1
ATOM 745 N N . LEU A 1 99 ? 3.535 -11.009 -5.487 1.00 91.31 99 LEU A N 1
ATOM 746 C CA . LEU A 1 99 ? 2.535 -12.072 -5.622 1.00 91.31 99 LEU A CA 1
ATOM 747 C C . LEU A 1 99 ? 2.346 -12.861 -4.319 1.00 91.31 99 LEU A C 1
ATOM 749 O O . LEU A 1 99 ? 1.214 -13.183 -3.956 1.00 91.31 99 LEU A O 1
ATOM 753 N N . GLU A 1 100 ? 3.426 -13.134 -3.587 1.00 91.69 100 GLU A N 1
ATOM 754 C CA . GLU A 1 100 ? 3.365 -13.807 -2.285 1.00 91.69 100 GLU A CA 1
ATOM 755 C C . GLU A 1 100 ? 2.601 -12.971 -1.243 1.00 91.69 100 GLU A C 1
ATOM 757 O O . GLU A 1 100 ? 1.770 -13.489 -0.485 1.00 91.69 100 GLU A O 1
ATOM 762 N N . LEU A 1 101 ? 2.801 -11.650 -1.255 1.00 89.31 101 LEU A N 1
ATOM 763 C CA . LEU A 1 101 ? 2.044 -10.736 -0.403 1.00 89.31 101 LEU A CA 1
ATOM 764 C C . LEU A 1 101 ? 0.558 -10.677 -0.756 1.00 89.31 101 LEU A C 1
ATOM 766 O O . LEU A 1 101 ? -0.266 -10.593 0.156 1.00 89.31 101 LEU A O 1
ATOM 770 N N . GLN A 1 102 ? 0.199 -10.738 -2.042 1.00 87.12 102 GLN A N 1
ATOM 771 C CA . GLN A 1 102 ? -1.211 -10.773 -2.447 1.00 87.12 102 GLN A CA 1
ATOM 772 C C . GLN A 1 102 ? -1.899 -12.045 -1.954 1.00 87.12 102 GLN A C 1
ATOM 774 O O . GLN A 1 102 ? -2.962 -11.966 -1.348 1.00 87.12 102 GLN A O 1
ATOM 779 N N . GLN A 1 103 ? -1.252 -13.205 -2.088 1.00 83.81 103 GLN A N 1
ATOM 780 C CA . GLN A 1 103 ? -1.801 -14.460 -1.562 1.00 83.81 103 GLN A CA 1
ATOM 781 C C . GLN A 1 103 ? -1.976 -14.427 -0.040 1.00 83.81 103 GLN A C 1
ATOM 783 O O . GLN A 1 103 ? -2.915 -15.015 0.497 1.00 83.81 103 GLN A O 1
ATOM 788 N N . SER A 1 104 ? -1.068 -13.755 0.669 1.00 82.62 104 SER A N 1
ATOM 789 C CA . SER A 1 104 ? -1.154 -13.593 2.122 1.00 82.62 104 SER A CA 1
ATOM 790 C C . SER A 1 104 ? -2.336 -12.704 2.512 1.00 82.62 104 SER A C 1
ATOM 792 O O . SER A 1 104 ? -3.118 -13.087 3.381 1.00 82.62 104 SER A O 1
ATOM 794 N N . LYS A 1 105 ? -2.534 -11.582 1.806 1.00 77.69 105 LYS A N 1
ATOM 795 C CA . LYS A 1 105 ? -3.694 -10.697 1.990 1.00 77.69 105 LYS A CA 1
ATOM 796 C C . LYS A 1 105 ? -5.015 -11.391 1.676 1.00 77.69 105 LYS A C 1
ATOM 798 O O . LYS A 1 105 ? -5.922 -11.349 2.497 1.00 77.69 105 LYS A O 1
ATOM 803 N N . GLU A 1 106 ? -5.110 -12.096 0.551 1.00 73.62 106 GLU A N 1
ATOM 804 C CA . GLU A 1 106 ? -6.321 -12.837 0.177 1.00 73.62 106 GLU A CA 1
ATOM 805 C C . GLU A 1 106 ? -6.655 -13.925 1.207 1.00 73.62 106 GLU A C 1
ATOM 807 O O . GLU A 1 106 ? -7.821 -14.123 1.545 1.00 73.62 106 GLU A O 1
ATOM 812 N N . LYS A 1 107 ? -5.647 -14.611 1.768 1.00 69.62 107 LYS A N 1
ATOM 813 C CA . LYS A 1 107 ? -5.851 -15.579 2.859 1.00 69.62 107 LYS A CA 1
ATOM 814 C C . LYS A 1 107 ? -6.321 -14.907 4.149 1.00 69.62 107 LYS A C 1
ATOM 816 O O . LYS A 1 107 ? -7.143 -15.493 4.850 1.00 69.62 107 LYS A O 1
ATOM 821 N N . GLU A 1 108 ? -5.822 -13.719 4.480 1.00 63.81 108 GLU A N 1
ATOM 822 C CA . GLU A 1 108 ? -6.278 -12.947 5.644 1.00 63.81 108 GLU A CA 1
ATOM 823 C C . GLU A 1 108 ? -7.714 -12.437 5.466 1.00 63.81 108 GLU A C 1
ATOM 825 O O . GLU A 1 108 ? -8.539 -12.621 6.360 1.00 63.81 108 GLU A O 1
ATOM 830 N N . GLU A 1 109 ? -8.049 -11.891 4.297 1.00 60.56 109 GLU A N 1
ATOM 831 C CA . GLU A 1 109 ? -9.396 -11.412 3.960 1.00 60.56 109 GLU A CA 1
ATOM 832 C C . GLU A 1 109 ? -10.404 -12.566 3.856 1.00 60.56 109 GLU A C 1
ATOM 834 O O . GLU A 1 109 ? -11.531 -12.462 4.347 1.00 60.56 109 GLU A O 1
ATOM 839 N N . THR A 1 110 ? -9.997 -13.712 3.301 1.00 55.44 110 THR A N 1
ATOM 840 C CA . THR A 1 110 ? -10.840 -14.916 3.228 1.00 55.44 110 THR A CA 1
ATOM 841 C C . THR A 1 110 ? -11.053 -15.525 4.614 1.00 55.44 110 THR A C 1
ATOM 843 O O . THR A 1 110 ? -12.169 -15.932 4.930 1.00 55.44 110 THR A O 1
ATOM 846 N N . LYS A 1 111 ? -10.032 -15.528 5.487 1.00 52.50 111 LYS A N 1
ATOM 847 C CA . LYS A 1 111 ? -10.194 -15.926 6.897 1.00 52.50 111 LYS A CA 1
ATOM 848 C C . LYS A 1 111 ? -11.140 -14.986 7.644 1.00 52.50 111 LYS A C 1
ATOM 850 O O . LYS A 1 111 ? -11.985 -15.479 8.380 1.00 52.50 111 LYS A O 1
ATOM 855 N N . GLN A 1 112 ? -11.053 -13.674 7.421 1.00 51.72 112 GLN A N 1
ATOM 856 C CA . GLN A 1 112 ? -11.982 -12.697 8.008 1.00 51.72 112 GLN A CA 1
ATOM 857 C C . GLN A 1 112 ? -13.411 -12.834 7.465 1.00 51.72 112 GLN A C 1
ATOM 859 O O . GLN A 1 112 ? -14.362 -12.615 8.205 1.00 51.72 112 GLN A O 1
ATOM 864 N N . SER A 1 113 ? -13.568 -13.225 6.198 1.00 49.53 113 SER A N 1
ATOM 865 C CA . SER A 1 113 ? -14.880 -13.414 5.562 1.00 49.53 113 SER A CA 1
ATOM 866 C C . SER A 1 113 ? -15.532 -14.759 5.910 1.00 49.53 113 SER A C 1
ATOM 868 O O . SER A 1 113 ? -16.752 -14.885 5.842 1.00 49.53 113 SER A O 1
ATOM 870 N N . GLN A 1 114 ? -14.739 -15.773 6.280 1.00 49.03 114 GLN A N 1
ATOM 871 C CA . GLN A 1 114 ? -15.221 -17.101 6.691 1.00 49.03 114 GLN A CA 1
ATOM 872 C C . GLN A 1 114 ? -15.329 -17.267 8.212 1.00 49.03 114 GLN A C 1
ATOM 874 O O . GLN A 1 114 ? -16.121 -18.087 8.676 1.00 49.03 114 GLN A O 1
ATOM 879 N N . GLN A 1 115 ? -14.590 -16.487 9.005 1.00 49.34 115 GLN A N 1
ATOM 880 C CA . GLN A 1 115 ? -14.890 -16.331 10.424 1.00 49.34 115 GLN A CA 1
ATOM 881 C C . GLN A 1 115 ? -16.138 -15.468 10.538 1.00 49.34 115 GLN A C 1
ATOM 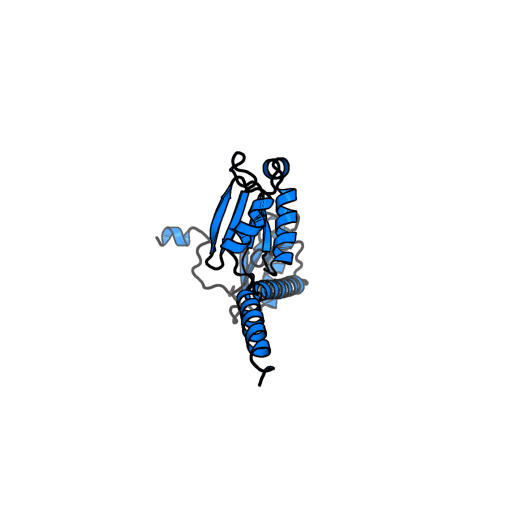883 O O . GLN A 1 115 ? -16.111 -14.264 10.301 1.00 49.34 115 GLN A O 1
ATOM 888 N N . GLN A 1 116 ? -17.249 -16.097 10.902 1.00 50.78 116 GLN A N 1
ATOM 889 C CA . GLN A 1 116 ? -18.485 -15.426 11.271 1.00 50.78 116 GLN A CA 1
ATOM 890 C C . GLN A 1 116 ? -18.268 -14.660 12.591 1.00 50.78 116 GLN A C 1
ATOM 892 O O . GLN A 1 116 ? -18.767 -15.051 13.642 1.00 50.78 116 GLN A O 1
ATOM 897 N N . ILE A 1 117 ? -17.473 -13.588 12.546 1.00 58.03 117 ILE A N 1
ATOM 898 C CA . ILE A 1 117 ? -17.271 -12.658 13.655 1.00 58.03 117 ILE A CA 1
ATOM 899 C C . ILE A 1 117 ? -18.652 -12.073 13.958 1.00 58.03 117 ILE A C 1
ATOM 901 O O . ILE A 1 117 ? -19.281 -11.472 13.086 1.00 58.03 117 ILE A O 1
ATOM 905 N N . ALA A 1 118 ? -19.147 -12.261 15.184 1.00 63.69 118 ALA A N 1
ATOM 906 C CA . ALA A 1 118 ? -20.471 -11.772 15.574 1.00 63.69 118 ALA A CA 1
ATOM 907 C C . ALA A 1 118 ? -20.561 -10.235 15.450 1.00 63.69 118 ALA A C 1
ATOM 909 O O . ALA A 1 118 ? -21.632 -9.700 15.160 1.00 63.69 118 ALA A O 1
ATOM 910 N N . GLY A 1 119 ? -19.420 -9.550 15.593 1.00 76.81 119 GLY A N 1
ATOM 911 C CA . GLY A 1 119 ? -19.151 -8.221 15.046 1.00 76.81 119 GLY A CA 1
ATOM 912 C C . GLY A 1 119 ? -17.894 -7.566 15.624 1.00 76.81 119 GLY A C 1
ATOM 913 O O . GLY A 1 119 ? -17.080 -8.202 16.299 1.00 76.81 119 GLY A O 1
ATOM 914 N N . GLU A 1 120 ? -17.701 -6.287 15.315 1.00 88.19 120 GLU A N 1
ATOM 915 C CA . GLU A 1 120 ? -16.501 -5.525 15.673 1.00 88.19 120 GLU A CA 1
ATOM 916 C C . GLU A 1 120 ? -16.835 -4.462 16.724 1.00 88.19 120 GLU A C 1
ATOM 918 O O . GLU A 1 120 ? -17.854 -3.782 16.648 1.00 88.19 120 GLU A O 1
ATOM 923 N N . VAL A 1 121 ? -15.957 -4.300 17.712 1.00 91.81 121 VAL A N 1
ATOM 924 C CA . VAL A 1 121 ? -16.071 -3.271 18.747 1.00 91.81 121 VAL A CA 1
ATOM 925 C C . VAL A 1 121 ? -14.825 -2.397 18.695 1.00 91.81 121 VAL A C 1
ATOM 927 O O . VAL A 1 121 ? -13.708 -2.874 18.896 1.00 91.81 121 VAL A O 1
ATOM 930 N N . ARG A 1 122 ? -15.001 -1.106 18.418 1.00 92.75 122 ARG A N 1
ATOM 931 C CA . ARG A 1 122 ? -13.923 -0.113 18.398 1.00 92.75 122 ARG A CA 1
ATOM 932 C C . ARG A 1 122 ? -13.901 0.644 19.716 1.00 92.75 122 ARG A C 1
ATOM 934 O O . ARG A 1 122 ? -14.919 1.194 20.128 1.00 92.75 122 ARG A O 1
ATOM 941 N N . LEU A 1 123 ? -12.737 0.702 20.352 1.00 92.69 123 LEU A N 1
ATOM 942 C CA . LEU A 1 123 ? -12.545 1.393 21.627 1.00 92.69 123 LEU A CA 1
ATOM 943 C C . LEU A 1 123 ? -11.500 2.495 21.478 1.00 92.69 123 LEU A C 1
ATOM 945 O O . LEU A 1 123 ? -10.371 2.224 21.067 1.00 92.69 123 LEU A O 1
ATOM 949 N N . GLY A 1 124 ? -11.866 3.726 21.835 1.00 91.00 124 GLY A N 1
ATOM 950 C CA . GLY A 1 124 ? -10.921 4.840 21.882 1.00 91.00 124 GLY A CA 1
ATOM 951 C C . GLY A 1 124 ? -9.835 4.601 22.927 1.00 91.00 124 GLY A C 1
ATOM 952 O O . GLY A 1 124 ? -10.134 4.438 24.103 1.00 91.00 124 GLY A O 1
ATOM 953 N N . MET A 1 125 ? -8.571 4.610 22.510 1.00 90.38 125 MET A N 1
ATOM 954 C CA . MET A 1 125 ? -7.397 4.418 23.375 1.00 90.38 125 MET A CA 1
ATOM 955 C C . MET A 1 125 ? -6.422 5.605 23.308 1.00 90.38 125 MET A C 1
ATOM 957 O O . MET A 1 125 ? -5.241 5.478 23.617 1.00 90.38 125 MET A O 1
ATOM 961 N N . GLY A 1 126 ? -6.904 6.784 22.899 1.00 88.94 126 GLY A N 1
ATOM 962 C CA . GLY A 1 126 ? -6.135 8.029 22.995 1.00 88.94 126 GLY A CA 1
ATOM 963 C C . GLY A 1 126 ? -5.865 8.452 24.448 1.00 88.94 126 GLY A C 1
ATOM 964 O O . GLY A 1 126 ? -6.453 7.915 25.386 1.00 88.94 126 GLY A O 1
ATOM 965 N N . SER A 1 127 ? -5.024 9.472 24.641 1.00 89.00 127 SER A N 1
ATOM 966 C CA . SER A 1 127 ? -4.587 9.947 25.968 1.00 89.00 127 SER A CA 1
ATOM 967 C C . SER A 1 127 ? -5.743 10.246 26.934 1.00 89.00 127 SER A C 1
ATOM 969 O O . SER A 1 127 ? -5.758 9.730 28.049 1.00 89.00 127 SER A O 1
ATOM 971 N N . CYS A 1 128 ? -6.754 11.009 26.501 1.00 84.38 128 CYS A N 1
ATOM 972 C CA . CYS A 1 128 ? -7.931 11.310 27.325 1.00 84.38 128 CYS A CA 1
ATOM 973 C C . CYS A 1 128 ? -8.777 10.062 27.625 1.00 84.38 128 CYS A C 1
ATOM 975 O O . CYS A 1 128 ? -9.316 9.936 28.715 1.00 84.38 128 CYS A O 1
ATOM 977 N N . CYS A 1 129 ? -8.875 9.121 26.681 1.00 88.00 129 CYS A N 1
ATOM 978 C CA . CYS A 1 129 ? -9.643 7.889 26.877 1.00 88.00 129 CYS A CA 1
ATOM 979 C C . CYS A 1 129 ? -8.974 6.989 27.925 1.00 88.00 129 CYS A C 1
ATOM 981 O O . CYS A 1 129 ? -9.651 6.436 28.792 1.00 88.00 129 CYS A O 1
ATOM 983 N N . MET A 1 130 ? -7.644 6.880 27.870 1.00 90.88 130 MET A N 1
ATOM 984 C CA . MET A 1 130 ? -6.858 6.145 28.860 1.00 90.88 130 MET A CA 1
ATOM 985 C C . MET A 1 130 ? -6.982 6.773 30.248 1.00 90.88 130 MET A C 1
ATOM 987 O O . MET A 1 130 ? -7.221 6.050 31.209 1.00 90.88 130 MET A O 1
ATOM 991 N N . ALA A 1 131 ? -6.918 8.106 30.341 1.00 88.69 131 ALA A N 1
ATOM 992 C CA . ALA A 1 131 ? -7.125 8.826 31.598 1.00 88.69 131 ALA A CA 1
ATOM 993 C C . ALA A 1 131 ? -8.521 8.585 32.205 1.00 88.69 131 ALA A C 1
ATOM 995 O O . ALA A 1 131 ? -8.659 8.542 33.422 1.00 88.69 131 ALA A O 1
ATOM 996 N N . SER A 1 132 ? -9.543 8.384 31.369 1.00 86.12 132 SER A N 1
ATOM 997 C CA . SER A 1 132 ? -10.910 8.070 31.806 1.00 86.12 132 SER A CA 1
ATOM 998 C C . SER A 1 132 ? -11.179 6.577 32.047 1.00 86.12 132 SER A C 1
ATOM 1000 O O . SER A 1 132 ? -12.330 6.213 32.271 1.00 86.12 132 SER A O 1
ATOM 1002 N N . GLY A 1 133 ? -10.162 5.707 31.999 1.00 89.56 133 GLY A N 1
ATOM 1003 C CA . GLY A 1 133 ? -10.314 4.283 32.335 1.00 89.56 133 GLY A CA 1
ATOM 1004 C C . GLY A 1 133 ? -10.633 3.361 31.153 1.00 89.56 133 GLY A C 1
ATOM 1005 O O . GLY A 1 133 ? -11.180 2.276 31.336 1.00 89.56 133 GLY A O 1
ATOM 1006 N N . SER A 1 134 ? -10.276 3.739 29.919 1.00 90.88 134 SER A N 1
ATOM 1007 C CA . SER A 1 134 ? -10.493 2.856 28.752 1.00 90.88 134 SER A CA 1
ATOM 1008 C C . SER A 1 134 ? -9.684 1.553 28.815 1.00 90.8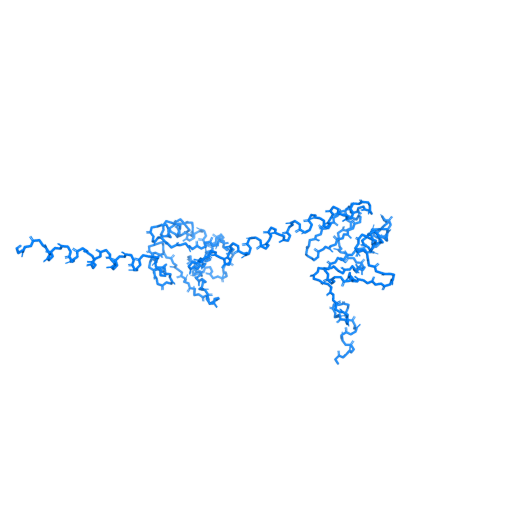8 134 SER A C 1
ATOM 1010 O O . SER A 1 134 ? -10.070 0.568 28.191 1.00 90.88 134 SER A O 1
ATOM 1012 N N . ALA A 1 135 ? -8.604 1.509 29.604 1.00 91.19 135 ALA A N 1
ATOM 1013 C CA . ALA A 1 135 ? -7.855 0.278 29.864 1.00 91.19 135 ALA A CA 1
ATOM 1014 C C . ALA A 1 135 ? -8.730 -0.797 30.534 1.00 91.19 135 ALA A C 1
ATOM 1016 O O . ALA A 1 135 ? -8.730 -1.953 30.107 1.00 91.19 135 ALA A O 1
ATOM 1017 N N . ASP A 1 136 ? -9.524 -0.396 31.528 1.00 92.31 136 ASP A N 1
ATOM 1018 C CA . ASP A 1 136 ? -10.398 -1.299 32.279 1.00 92.31 136 ASP A CA 1
ATOM 1019 C C . ASP A 1 136 ? -11.514 -1.835 31.382 1.00 92.31 136 ASP A C 1
ATOM 1021 O O . ASP A 1 136 ? -11.822 -3.026 31.382 1.00 92.31 136 ASP A O 1
ATOM 1025 N N . ILE A 1 137 ? -12.061 -0.967 30.530 1.00 92.06 137 ILE A N 1
ATOM 1026 C CA . ILE A 1 137 ? -13.070 -1.335 29.532 1.00 92.06 137 ILE A CA 1
ATOM 1027 C C . ILE A 1 137 ? -12.515 -2.324 28.511 1.00 92.06 137 ILE A C 1
ATOM 1029 O O . ILE A 1 137 ? -13.204 -3.273 28.145 1.00 92.06 137 ILE A O 1
ATOM 1033 N N . TYR A 1 138 ? -11.275 -2.140 28.059 1.00 92.38 138 TYR A N 1
ATOM 1034 C CA . TYR A 1 138 ? -10.634 -3.076 27.138 1.00 92.38 138 TYR A CA 1
ATOM 1035 C C . TYR A 1 138 ? -10.484 -4.472 27.762 1.00 92.38 138 TYR A C 1
ATOM 1037 O O . TYR A 1 138 ? -10.768 -5.483 27.112 1.00 92.38 138 TYR A O 1
ATOM 1045 N N . HIS A 1 139 ? -10.065 -4.532 29.029 1.00 91.56 139 HIS A N 1
ATOM 1046 C CA . HIS A 1 139 ? -9.945 -5.787 29.766 1.00 91.56 139 HIS A CA 1
ATOM 1047 C C . HIS A 1 139 ? -11.313 -6.453 29.982 1.00 91.56 139 HIS A C 1
ATOM 1049 O O . HIS A 1 139 ? -11.464 -7.662 29.771 1.00 91.56 139 HIS A O 1
ATOM 1055 N N . GLU A 1 140 ? -12.329 -5.669 30.342 1.00 91.56 140 GLU A N 1
ATOM 1056 C CA . GLU A 1 140 ? -13.687 -6.174 30.541 1.00 91.56 140 GLU A CA 1
ATOM 1057 C C . GLU A 1 140 ? -14.313 -6.655 29.229 1.00 91.56 140 GLU A C 1
ATOM 1059 O O . GLU A 1 140 ? -14.938 -7.709 29.214 1.00 91.56 140 GLU A O 1
ATOM 1064 N N . LEU A 1 141 ? -14.077 -5.978 28.099 1.00 90.44 141 LEU A N 1
ATOM 1065 C CA . LEU A 1 141 ? -14.525 -6.433 26.775 1.00 90.44 141 LEU A CA 1
ATOM 1066 C C . LEU A 1 141 ? -13.966 -7.818 26.426 1.00 90.44 141 LEU A C 1
ATOM 1068 O O . LEU A 1 141 ? -14.716 -8.683 25.972 1.00 90.44 141 LEU A O 1
ATOM 1072 N N . LYS A 1 142 ? -12.672 -8.057 26.676 1.00 90.12 142 LYS A N 1
ATOM 1073 C CA . LYS A 1 142 ? -12.049 -9.378 26.463 1.00 90.12 142 LYS A CA 1
ATOM 1074 C C . LYS A 1 142 ? -12.647 -10.448 27.373 1.00 90.12 142 LYS A C 1
ATOM 1076 O O . LYS A 1 142 ? -12.944 -11.560 26.926 1.00 90.12 142 LYS A O 1
ATOM 1081 N N . THR A 1 143 ? -12.830 -10.103 28.643 1.00 87.81 143 THR A N 1
ATOM 1082 C CA . THR A 1 143 ? -13.366 -11.012 29.661 1.00 87.81 143 THR A CA 1
ATOM 1083 C C . THR A 1 143 ? -14.821 -11.371 29.356 1.00 87.81 143 THR A C 1
ATOM 1085 O O . THR A 1 143 ? -15.171 -12.550 29.304 1.00 87.81 143 THR A O 1
ATOM 1088 N N . ALA A 1 144 ? -15.659 -10.372 29.078 1.00 86.56 144 ALA A N 1
ATOM 1089 C CA . ALA A 1 144 ? -17.069 -10.534 28.749 1.00 86.56 144 ALA A CA 1
ATOM 1090 C C . ALA A 1 144 ? -17.278 -11.296 27.433 1.00 86.56 144 ALA A C 1
ATOM 1092 O O . ALA A 1 144 ? -18.129 -12.181 27.381 1.00 86.56 144 ALA A O 1
ATOM 1093 N N . SER A 1 145 ? -16.475 -11.025 26.398 1.00 85.75 145 SER A N 1
ATOM 1094 C CA . SER A 1 145 ? -16.499 -11.782 25.135 1.00 85.75 145 SER A CA 1
ATOM 1095 C C . SER A 1 145 ? -16.257 -13.277 25.363 1.00 85.75 145 SER A C 1
ATOM 1097 O O . SER A 1 145 ? -17.041 -14.108 24.899 1.00 85.75 145 SER A O 1
ATOM 1099 N N . SER A 1 146 ? -15.239 -13.612 26.162 1.00 83.19 146 SER A N 1
ATOM 1100 C CA . SER A 1 146 ? -14.901 -15.001 26.496 1.00 83.19 146 SER A CA 1
ATOM 1101 C C . SER A 1 146 ? -15.995 -15.672 27.337 1.00 83.19 146 SER A C 1
ATOM 1103 O O . SER A 1 146 ? -16.376 -16.807 27.063 1.00 83.19 146 SER A O 1
ATOM 1105 N N . GLN A 1 147 ? -16.547 -14.967 28.334 1.00 81.56 147 GLN A N 1
ATOM 1106 C CA . GLN A 1 147 ? -17.615 -15.481 29.207 1.00 81.56 147 GLN A CA 1
ATOM 1107 C C . GLN A 1 147 ? -18.931 -15.729 28.463 1.00 81.56 147 GLN A C 1
ATOM 1109 O O . GLN A 1 147 ? -19.639 -16.691 28.755 1.00 81.56 147 GLN A O 1
ATOM 1114 N N . LEU A 1 148 ? -19.272 -14.856 27.515 1.00 76.62 148 LEU A N 1
ATOM 1115 C CA . LEU A 1 148 ? -20.501 -14.960 26.730 1.00 76.62 148 LEU A CA 1
ATOM 1116 C C . LEU A 1 148 ? -20.358 -15.919 25.537 1.00 76.62 148 LEU A C 1
ATOM 1118 O O . LEU A 1 148 ? -21.362 -16.244 24.901 1.00 76.62 148 LEU A O 1
ATOM 1122 N N . GLY A 1 149 ? -19.136 -16.379 25.236 1.00 71.81 149 GLY A N 1
ATOM 1123 C CA . GLY A 1 149 ? -18.846 -17.205 24.063 1.00 71.81 149 GLY A CA 1
ATOM 1124 C C . GLY A 1 149 ? -19.138 -16.472 22.752 1.00 71.81 149 GLY A C 1
ATOM 1125 O O . GLY A 1 149 ? -19.639 -17.080 21.807 1.00 71.81 149 GLY A O 1
ATOM 1126 N N . ILE A 1 150 ? -18.905 -15.156 22.727 1.00 79.81 150 ILE A N 1
ATOM 1127 C CA . ILE A 1 150 ? -19.127 -14.295 21.564 1.00 79.81 150 ILE A CA 1
ATOM 1128 C C . ILE A 1 150 ? -17.757 -13.960 20.979 1.00 79.81 150 ILE A C 1
ATOM 1130 O O . ILE A 1 150 ? -16.996 -13.214 21.596 1.00 79.81 150 ILE A O 1
ATOM 1134 N N . GLU A 1 151 ? -17.452 -14.473 19.789 1.00 75.31 151 GLU A N 1
ATOM 1135 C CA . GLU A 1 151 ? -16.249 -14.081 19.049 1.00 75.31 151 GLU A CA 1
ATOM 1136 C C . GLU A 1 151 ? -16.445 -12.684 18.443 1.00 75.31 151 GLU A C 1
ATOM 1138 O O . GLU A 1 151 ? -17.109 -12.515 17.415 1.00 75.31 151 GLU A O 1
ATOM 1143 N N . ILE A 1 152 ? -15.893 -11.670 19.120 1.00 84.31 152 ILE A N 1
ATOM 1144 C CA . ILE A 1 152 ? -15.861 -10.275 18.663 1.00 84.31 152 ILE A CA 1
ATOM 1145 C C . ILE A 1 152 ? -14.431 -9.810 18.411 1.00 84.31 152 ILE A C 1
ATOM 1147 O O . ILE A 1 152 ? -13.501 -10.145 19.148 1.00 84.31 152 ILE A O 1
ATOM 1151 N N . THR A 1 153 ? -14.269 -8.950 17.410 1.00 86.56 153 THR A N 1
ATOM 1152 C CA . THR A 1 153 ? -12.990 -8.287 17.139 1.00 86.56 153 THR A CA 1
ATOM 1153 C C . THR A 1 153 ? -12.941 -6.952 17.868 1.00 86.56 153 THR A C 1
ATOM 1155 O O . THR A 1 153 ? -13.679 -6.028 17.528 1.00 86.56 153 THR A O 1
ATOM 1158 N N . ILE A 1 154 ? -12.052 -6.826 18.855 1.00 90.12 154 ILE A N 1
ATOM 1159 C CA . ILE A 1 154 ? -11.849 -5.575 19.597 1.00 90.12 154 ILE A CA 1
ATOM 1160 C C . ILE A 1 154 ? -10.714 -4.787 18.934 1.00 90.12 154 ILE A C 1
ATOM 1162 O O . ILE A 1 154 ? -9.547 -5.172 19.038 1.00 90.12 154 ILE A O 1
ATOM 1166 N N . LYS A 1 155 ? -11.041 -3.675 18.266 1.00 90.81 155 LYS A N 1
ATOM 1167 C CA . LYS A 1 155 ? -10.056 -2.797 17.614 1.00 90.81 155 LYS A CA 1
ATOM 1168 C C . LYS A 1 155 ? -9.767 -1.564 18.478 1.00 90.81 155 LYS A C 1
ATOM 1170 O O . LYS A 1 155 ? -10.662 -0.736 18.668 1.00 90.81 155 LYS A O 1
ATOM 1175 N N . PRO A 1 156 ? -8.536 -1.395 18.985 1.00 89.88 156 PRO A N 1
ATOM 1176 C CA . PRO A 1 156 ? -8.146 -0.146 19.621 1.00 89.88 156 PRO A CA 1
ATOM 1177 C C . PRO A 1 156 ? -8.026 0.950 18.556 1.00 89.88 156 PRO A C 1
ATOM 1179 O O . PRO A 1 156 ? -7.328 0.782 17.557 1.00 89.88 156 PRO A O 1
ATOM 1182 N N . VAL A 1 157 ? -8.717 2.070 18.758 1.00 89.75 157 VAL A N 1
ATOM 1183 C CA . VAL A 1 157 ? -8.689 3.234 17.859 1.00 89.75 157 VAL A CA 1
ATOM 1184 C C . VAL A 1 157 ? -8.081 4.446 18.564 1.00 89.75 157 VAL A C 1
ATOM 1186 O O . VAL A 1 157 ? -7.987 4.486 19.788 1.00 89.75 157 VAL A O 1
ATOM 1189 N N . GLY A 1 158 ? -7.620 5.430 17.792 1.00 88.56 158 GLY A N 1
ATOM 1190 C CA . GLY A 1 158 ? -6.960 6.631 18.312 1.00 88.56 158 GLY A CA 1
ATOM 1191 C C . GLY A 1 158 ? -7.918 7.648 18.949 1.00 88.56 158 GLY A C 1
ATOM 1192 O O . GLY A 1 158 ? -8.851 7.305 19.674 1.00 88.56 158 GLY A O 1
ATOM 1193 N N . CYS A 1 159 ? -7.674 8.937 18.696 1.00 83.38 159 CYS A N 1
ATOM 1194 C CA . CYS A 1 159 ? -8.537 10.009 19.192 1.00 83.38 159 CYS A CA 1
ATOM 1195 C C . CYS A 1 159 ? -9.944 9.912 18.579 1.00 83.38 159 CYS A C 1
ATOM 1197 O O . CYS A 1 159 ? -10.094 9.890 17.360 1.00 83.38 159 CYS A O 1
ATOM 1199 N N . VAL A 1 160 ? -10.970 9.901 19.431 1.00 84.12 160 VAL A N 1
ATOM 1200 C CA . VAL A 1 160 ? -12.384 9.807 19.023 1.00 84.12 160 VAL A CA 1
ATOM 1201 C C . VAL A 1 160 ? -13.065 11.171 18.841 1.00 84.12 160 VAL A C 1
ATOM 1203 O O . VAL A 1 160 ? -14.227 11.234 18.453 1.00 84.12 160 VAL A O 1
ATOM 1206 N N . GLY A 1 161 ? -12.365 12.273 19.139 1.00 83.88 161 GLY A N 1
ATOM 1207 C CA . GLY A 1 161 ? -12.861 13.641 18.932 1.00 83.88 161 GLY A CA 1
ATOM 1208 C C . GLY A 1 161 ? -13.962 14.106 19.896 1.00 83.88 161 GLY A C 1
ATOM 1209 O O . GLY A 1 161 ? -14.511 15.186 19.709 1.00 83.88 161 GLY A O 1
ATOM 1210 N N . VAL A 1 162 ? -14.286 13.321 20.931 1.00 86.25 162 VAL A N 1
ATOM 1211 C CA . VAL A 1 162 ? -15.344 13.620 21.917 1.00 86.25 162 VAL A CA 1
ATOM 1212 C C . VAL A 1 162 ? -14.853 13.448 23.357 1.00 86.25 162 VAL A C 1
ATOM 1214 O O . VAL A 1 162 ? -15.409 12.679 24.132 1.00 86.25 162 VAL A O 1
ATOM 1217 N N . CYS A 1 163 ? -13.789 14.167 23.731 1.00 84.69 163 CYS A N 1
ATOM 1218 C CA . CYS A 1 163 ? -13.091 14.000 25.016 1.00 84.69 163 CYS A CA 1
ATOM 1219 C C . CYS A 1 163 ? -13.985 14.150 26.262 1.00 84.69 163 CYS A C 1
ATOM 1221 O O . CYS A 1 163 ? -13.698 13.546 27.285 1.00 84.69 163 CYS A O 1
ATOM 1223 N N . ASN A 1 164 ? -15.074 14.917 26.190 1.00 89.50 164 ASN A N 1
ATOM 1224 C CA . ASN A 1 164 ? -16.028 15.084 27.294 1.00 89.50 164 ASN A CA 1
ATOM 1225 C C . ASN A 1 164 ? -17.057 13.944 27.418 1.00 89.50 164 ASN A C 1
ATOM 1227 O O . ASN A 1 164 ? -17.936 14.008 28.273 1.00 89.50 164 ASN A O 1
ATOM 1231 N N . LYS A 1 165 ? -16.995 12.953 26.525 1.00 87.19 165 LYS A N 1
ATOM 1232 C CA . LYS A 1 165 ? -17.918 11.814 26.441 1.00 87.19 165 LYS A CA 1
ATOM 1233 C C . LYS A 1 165 ? -17.184 10.468 26.439 1.00 87.19 165 LYS A C 1
ATOM 1235 O O . LYS A 1 165 ? -17.745 9.460 26.006 1.00 87.19 165 LYS A O 1
ATOM 1240 N N . VAL A 1 166 ? -15.916 10.465 26.850 1.00 87.56 166 VAL A N 1
ATOM 1241 C CA . VAL A 1 166 ? -15.096 9.255 26.983 1.00 87.56 166 VAL A CA 1
ATOM 1242 C C . VAL A 1 166 ? -15.295 8.632 28.373 1.00 87.56 166 VAL A C 1
ATOM 1244 O O . VAL A 1 166 ? -15.543 9.373 29.323 1.00 87.56 166 VAL A O 1
ATOM 1247 N N . PRO A 1 167 ? -15.161 7.304 28.530 1.00 88.25 167 PRO A N 1
ATOM 1248 C CA . PRO A 1 167 ? -14.808 6.306 27.515 1.00 88.25 167 PRO A CA 1
ATOM 1249 C C . PRO A 1 167 ? -15.895 6.063 26.459 1.00 88.25 167 PRO A C 1
ATOM 1251 O O . PRO A 1 167 ? -17.086 6.076 26.762 1.00 88.25 167 PRO A O 1
ATOM 1254 N N . LEU A 1 168 ? -15.472 5.865 25.207 1.00 90.00 168 LEU A N 1
ATOM 1255 C CA . LEU A 1 168 ? -16.354 5.730 24.046 1.00 90.00 168 LEU A CA 1
ATOM 1256 C C . LEU A 1 168 ? -16.153 4.375 23.371 1.00 90.00 168 LEU A C 1
ATOM 1258 O O . LEU A 1 168 ? -15.017 4.012 23.049 1.00 90.00 168 LEU A O 1
ATOM 1262 N N . ILE A 1 169 ? -17.257 3.693 23.081 1.00 92.50 169 ILE A N 1
ATOM 1263 C CA . ILE A 1 169 ? -17.267 2.442 22.325 1.00 92.50 169 ILE A CA 1
ATOM 1264 C C . ILE A 1 169 ? -18.144 2.594 21.089 1.00 92.50 169 ILE A C 1
ATOM 1266 O O . ILE A 1 169 ? -19.288 3.033 21.186 1.00 92.50 169 ILE A O 1
ATOM 1270 N N . ASP A 1 170 ? -17.625 2.176 19.942 1.00 91.62 170 ASP A N 1
ATOM 1271 C CA . ASP A 1 170 ? -18.378 2.058 18.698 1.00 91.62 170 ASP A CA 1
ATOM 1272 C C . ASP A 1 170 ? -18.576 0.571 18.381 1.00 91.62 170 ASP A C 1
ATOM 1274 O O . ASP A 1 170 ? -17.617 -0.157 18.119 1.00 91.62 170 ASP A O 1
ATOM 1278 N N . VAL A 1 171 ? -19.826 0.112 18.409 1.00 90.69 171 VAL A N 1
ATOM 1279 C CA . VAL A 1 171 ? -20.203 -1.248 18.010 1.00 90.69 171 VAL A CA 1
ATOM 1280 C C . VAL A 1 171 ? -20.533 -1.241 16.522 1.00 90.69 171 VAL A C 1
ATOM 1282 O O . VAL A 1 171 ? -21.474 -0.573 16.092 1.00 90.69 171 VAL A O 1
ATOM 1285 N N . VAL A 1 172 ? -19.746 -1.973 15.739 1.00 87.69 172 VAL A N 1
ATOM 1286 C CA . VAL A 1 172 ? -19.920 -2.154 14.298 1.00 87.69 172 VAL A CA 1
ATOM 1287 C C . VAL A 1 172 ? -20.679 -3.456 14.066 1.00 87.69 172 VAL A C 1
ATOM 1289 O O . VAL A 1 172 ? -20.196 -4.548 14.387 1.00 87.69 172 VAL A O 1
ATOM 1292 N N . ARG A 1 173 ? -21.889 -3.332 13.525 1.00 78.12 173 ARG A N 1
ATOM 1293 C CA . ARG A 1 173 ? -22.750 -4.469 13.184 1.00 78.12 173 ARG A CA 1
ATOM 1294 C C . ARG A 1 173 ? -22.328 -5.101 11.858 1.00 78.12 173 ARG A C 1
ATOM 1296 O O . ARG A 1 173 ? -21.584 -4.511 11.077 1.00 78.12 173 ARG A O 1
ATOM 1303 N N . SER A 1 174 ? -22.842 -6.297 11.584 1.00 72.12 174 SER A N 1
ATOM 1304 C CA . SER A 1 174 ? -22.576 -7.033 10.340 1.00 72.12 174 SER A CA 1
ATOM 1305 C C . SER A 1 174 ? -23.077 -6.328 9.072 1.00 72.12 174 SER A C 1
ATOM 1307 O O . SER A 1 174 ? -22.576 -6.610 7.990 1.00 72.12 174 SER A O 1
ATOM 1309 N N . ASP A 1 175 ? -24.028 -5.397 9.193 1.00 70.69 175 ASP A N 1
ATOM 1310 C CA . ASP A 1 175 ? -24.525 -4.550 8.099 1.00 70.69 175 ASP A CA 1
ATOM 1311 C C . ASP A 1 175 ? -23.660 -3.296 7.850 1.00 70.69 175 ASP A C 1
ATOM 1313 O O . ASP A 1 175 ? -23.977 -2.485 6.982 1.00 70.69 175 ASP A O 1
ATOM 1317 N N . GLY A 1 176 ? -22.575 -3.115 8.613 1.00 73.56 176 GLY A N 1
ATOM 1318 C CA . GLY A 1 176 ? -21.685 -1.955 8.534 1.00 73.56 176 GLY A CA 1
ATOM 1319 C C . GLY A 1 176 ? -22.184 -0.716 9.286 1.00 73.56 176 GLY A C 1
ATOM 1320 O O . GLY A 1 176 ? -21.469 0.288 9.335 1.00 73.56 176 GLY A O 1
ATOM 1321 N N . SER A 1 177 ? -23.368 -0.761 9.907 1.00 80.31 177 SER A N 1
ATOM 1322 C CA . SER A 1 177 ? -23.852 0.332 10.753 1.00 80.31 177 SER A CA 1
ATOM 1323 C C . SER A 1 177 ? -23.055 0.417 12.060 1.00 80.31 177 SER A C 1
ATOM 1325 O O . SER A 1 177 ? -22.632 -0.592 12.632 1.00 80.31 177 SER A O 1
ATOM 1327 N N . ILE A 1 178 ? -22.833 1.647 12.531 1.00 87.88 178 ILE A N 1
ATOM 1328 C CA . ILE A 1 178 ? -22.057 1.933 13.741 1.00 87.88 178 ILE A CA 1
ATOM 1329 C C . ILE A 1 178 ? -22.991 2.509 14.802 1.00 87.88 178 ILE A C 1
ATOM 1331 O O . ILE A 1 178 ? -23.614 3.549 14.586 1.00 87.88 178 ILE A O 1
ATOM 1335 N N . VAL A 1 179 ? -23.054 1.861 15.965 1.00 90.31 179 VAL A N 1
ATOM 1336 C CA . VAL A 1 179 ? -23.768 2.367 17.144 1.00 90.31 179 VAL A CA 1
ATOM 1337 C C . VAL A 1 179 ? -22.761 2.814 18.192 1.00 90.31 179 VAL A C 1
ATOM 1339 O O . VAL A 1 179 ? -21.919 2.035 18.634 1.00 90.31 179 VAL A O 1
ATOM 1342 N N . ARG A 1 180 ? -22.862 4.082 18.590 1.00 92.00 180 ARG A N 1
ATOM 1343 C CA . ARG A 1 180 ? -21.910 4.748 19.478 1.00 92.00 180 ARG A CA 1
ATOM 1344 C C . ARG A 1 180 ? -22.442 4.848 20.902 1.00 92.00 180 ARG A C 1
ATOM 1346 O O . ARG A 1 180 ? -23.508 5.417 21.124 1.00 92.00 180 ARG A O 1
ATOM 1353 N N . TYR A 1 181 ? -21.645 4.385 21.856 1.00 91.56 181 TYR A N 1
ATOM 1354 C CA . TYR A 1 181 ? -21.911 4.439 23.289 1.00 91.56 181 TYR A CA 1
ATOM 1355 C C . TYR A 1 181 ? -20.915 5.385 23.971 1.00 91.56 181 TYR A C 1
ATOM 1357 O O . TYR A 1 181 ? -19.737 5.038 24.087 1.00 91.56 181 TYR A O 1
ATOM 1365 N N . PRO A 1 182 ? -21.340 6.599 24.366 1.00 91.19 182 PRO A N 1
ATOM 1366 C CA . PRO A 1 182 ? -20.526 7.526 25.152 1.00 91.19 182 PRO A CA 1
ATOM 1367 C C . PRO A 1 182 ? -20.591 7.227 26.655 1.00 91.19 182 PRO A C 1
ATOM 1369 O O . PRO A 1 182 ? -21.585 6.687 27.130 1.00 91.19 182 PRO A O 1
ATOM 1372 N N . ASN A 1 183 ? -19.580 7.680 27.404 1.00 90.62 183 ASN A N 1
ATOM 1373 C CA . ASN A 1 183 ? -19.489 7.576 28.870 1.00 90.62 183 ASN A CA 1
ATOM 1374 C C . ASN A 1 183 ? -19.664 6.150 29.414 1.00 90.62 183 ASN A C 1
ATOM 1376 O O . ASN A 1 183 ? -20.257 5.957 30.475 1.00 90.62 183 ASN A O 1
ATOM 1380 N N . VAL A 1 184 ? -19.153 5.162 28.682 1.00 90.31 184 VAL A N 1
ATOM 1381 C CA . VAL A 1 184 ? -19.342 3.755 29.034 1.00 90.31 184 VAL A CA 1
ATOM 1382 C C . VAL A 1 184 ? -18.559 3.418 30.291 1.00 90.31 184 VAL A C 1
ATOM 1384 O O . VAL A 1 184 ? -17.385 3.769 30.417 1.00 90.31 184 VAL A O 1
ATOM 1387 N N . LYS A 1 185 ? -19.195 2.685 31.200 1.00 90.50 185 LYS A N 1
ATOM 1388 C CA . LYS A 1 185 ? -18.556 2.075 32.367 1.00 90.50 185 LYS A CA 1
ATOM 1389 C C . LYS A 1 185 ? -18.292 0.597 32.106 1.00 90.50 185 LYS A C 1
ATOM 1391 O O . LYS A 1 185 ? -19.054 -0.066 31.408 1.00 90.50 185 LYS A O 1
ATOM 1396 N N . ALA A 1 186 ? -17.259 0.042 32.741 1.00 87.62 186 ALA A N 1
ATOM 1397 C CA . ALA A 1 186 ? -16.915 -1.377 32.604 1.00 87.62 186 ALA A CA 1
ATOM 1398 C C . ALA A 1 186 ? -18.106 -2.315 32.907 1.00 87.62 186 ALA A C 1
ATOM 1400 O O . ALA A 1 186 ? -18.305 -3.312 32.222 1.00 87.62 186 ALA A O 1
ATOM 1401 N N . ILE A 1 187 ? -18.965 -1.963 33.868 1.00 87.88 187 ILE A N 1
ATOM 1402 C CA . ILE A 1 187 ? -20.116 -2.799 34.241 1.00 87.88 187 ILE A CA 1
ATOM 1403 C C . ILE A 1 187 ? -21.186 -2.913 33.139 1.00 87.88 187 ILE A C 1
ATOM 1405 O O . ILE A 1 187 ? -21.883 -3.921 33.065 1.00 87.88 187 ILE A O 1
ATOM 1409 N N . GLU A 1 188 ? -21.289 -1.915 32.257 1.00 87.56 188 GLU A N 1
ATOM 1410 C CA . GLU A 1 188 ? -22.291 -1.851 31.182 1.00 87.56 188 GLU A CA 1
ATOM 1411 C C . GLU A 1 188 ? -21.880 -2.697 29.965 1.00 87.56 188 GLU A C 1
ATOM 1413 O O . GLU A 1 188 ? -22.696 -2.998 29.096 1.00 87.56 188 GLU A O 1
ATOM 1418 N N . ILE A 1 189 ? -20.620 -3.140 29.903 1.00 88.19 189 ILE A N 1
ATOM 1419 C CA . ILE A 1 189 ? -20.059 -3.860 28.754 1.00 88.19 189 ILE A CA 1
ATOM 1420 C C . ILE A 1 189 ? -20.806 -5.158 28.466 1.00 88.19 189 ILE A C 1
ATOM 1422 O O . ILE A 1 189 ? -21.115 -5.445 27.310 1.00 88.19 189 ILE A O 1
ATOM 1426 N N . LYS A 1 190 ? -21.139 -5.934 29.501 1.00 86.44 190 LYS A N 1
ATOM 1427 C CA . LYS A 1 190 ? -21.863 -7.203 29.327 1.00 86.44 190 LYS A CA 1
ATOM 1428 C C . LYS A 1 190 ? -23.242 -6.984 28.708 1.00 86.44 190 LYS A C 1
ATOM 14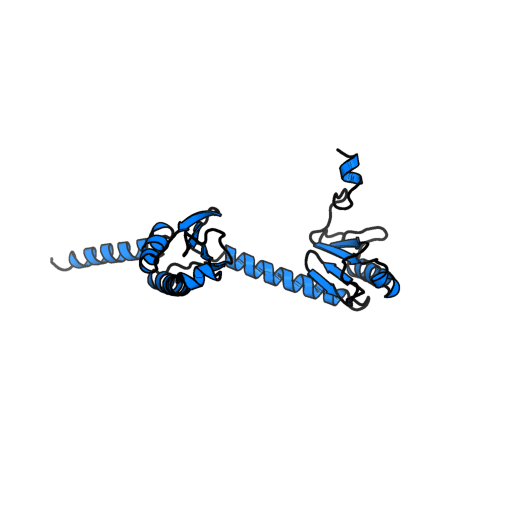30 O O . LYS A 1 190 ? -23.647 -7.757 27.842 1.00 86.44 190 LYS A O 1
ATOM 1435 N N . GLU A 1 191 ? -23.931 -5.922 29.120 1.00 86.06 191 GLU A N 1
ATOM 1436 C CA . GLU A 1 191 ? -25.246 -5.556 28.595 1.00 86.06 191 GLU A CA 1
ATOM 1437 C C . GLU A 1 191 ? -25.151 -5.068 27.145 1.00 86.06 191 GLU A C 1
ATOM 1439 O O . GLU A 1 191 ? -25.893 -5.545 26.285 1.00 86.06 191 GLU A O 1
ATOM 1444 N N . ILE A 1 192 ? -24.179 -4.198 26.844 1.00 87.00 192 ILE A N 1
ATOM 1445 C CA . ILE A 1 192 ? -23.926 -3.699 25.485 1.00 87.00 192 ILE A CA 1
ATOM 1446 C C . ILE A 1 192 ? -23.626 -4.865 24.533 1.00 87.00 192 ILE A C 1
ATOM 1448 O O . ILE A 1 192 ? -24.203 -4.938 23.446 1.00 87.00 192 ILE A O 1
ATOM 1452 N N . LEU A 1 193 ? -22.772 -5.810 24.940 1.00 85.94 193 LEU A N 1
ATOM 1453 C CA . LEU A 1 193 ? -22.456 -6.981 24.120 1.00 85.94 193 LEU A CA 1
ATOM 1454 C C . LEU A 1 193 ? -23.680 -7.873 23.900 1.00 85.94 193 LEU A C 1
ATOM 1456 O O . LEU A 1 193 ? -23.923 -8.286 22.771 1.00 85.94 193 LEU A O 1
ATOM 1460 N N . HIS A 1 194 ? -24.482 -8.124 24.937 1.00 81.94 194 HIS A N 1
ATOM 1461 C CA . HIS A 1 194 ? -25.696 -8.935 24.819 1.00 81.94 194 HIS A CA 1
ATOM 1462 C C . HIS A 1 194 ? -26.771 -8.275 23.934 1.00 81.94 194 HIS A C 1
ATOM 1464 O O . HIS A 1 194 ? -27.541 -8.970 23.271 1.00 81.94 194 HIS A O 1
ATOM 1470 N N . HIS A 1 195 ? -26.842 -6.940 23.910 1.00 82.81 195 HIS A N 1
ATOM 1471 C CA . HIS A 1 195 ? -27.807 -6.203 23.092 1.00 82.81 195 HIS A CA 1
ATOM 1472 C C . HIS A 1 195 ? -27.493 -6.275 21.590 1.00 82.81 195 HIS A C 1
ATOM 1474 O O . HIS A 1 195 ? -28.411 -6.348 20.774 1.00 82.81 195 HIS A O 1
ATOM 1480 N N . HIS A 1 196 ? -26.210 -6.265 21.210 1.00 82.00 196 HIS A N 1
ATOM 1481 C CA . HIS A 1 196 ? -25.804 -6.253 19.795 1.00 82.00 196 HIS A CA 1
ATOM 1482 C C . HIS A 1 196 ? -25.411 -7.610 19.239 1.00 82.00 196 HIS A C 1
ATOM 1484 O O . HIS A 1 196 ? -25.576 -7.845 18.043 1.00 82.00 196 HIS A O 1
ATOM 1490 N N . PHE A 1 197 ? -24.907 -8.507 20.080 1.00 78.50 197 PHE A N 1
ATOM 1491 C CA . PHE A 1 197 ? -24.380 -9.791 19.649 1.00 78.50 197 PHE A CA 1
ATOM 1492 C C . PHE A 1 197 ? -25.185 -10.919 20.284 1.00 78.50 197 PHE A C 1
ATOM 1494 O O . PHE A 1 197 ? -25.273 -11.048 21.504 1.00 78.50 197 PHE A O 1
ATOM 1501 N N . LYS A 1 198 ? -25.784 -11.768 19.443 1.00 66.44 198 LYS A N 1
ATOM 1502 C CA . LYS A 1 198 ? -26.487 -12.959 19.924 1.00 66.44 198 LYS A CA 1
ATOM 1503 C C . LYS A 1 198 ? -25.443 -13.965 20.423 1.00 66.44 198 LYS A C 1
ATOM 1505 O O . LYS A 1 198 ? -24.588 -14.359 19.630 1.00 66.44 198 LYS A O 1
ATOM 1510 N N . PRO A 1 199 ? -25.501 -14.424 21.685 1.00 58.00 199 PRO A N 1
ATOM 1511 C CA . PRO A 1 199 ? -24.613 -15.480 22.145 1.00 58.00 199 PRO A CA 1
ATOM 1512 C C . PRO A 1 199 ? -24.871 -16.747 21.328 1.00 58.00 199 PRO A C 1
ATOM 1514 O O . PRO A 1 199 ? -26.026 -17.133 21.117 1.00 58.00 199 PRO A O 1
ATOM 1517 N N . ALA A 1 200 ? -23.803 -17.443 20.931 1.00 53.47 200 ALA A N 1
ATOM 1518 C CA . ALA A 1 200 ? -23.863 -18.703 20.182 1.00 53.47 200 ALA A CA 1
ATOM 1519 C C . ALA A 1 200 ? -24.649 -19.828 20.910 1.00 53.47 200 ALA A C 1
ATOM 1521 O O . ALA A 1 200 ? -24.853 -20.917 20.377 1.00 53.47 200 ALA A O 1
ATOM 1522 N N . GLY A 1 201 ? -25.114 -19.577 22.140 1.00 50.72 201 GLY A N 1
ATOM 1523 C CA . GLY A 1 201 ? -25.750 -20.542 23.028 1.00 50.72 201 GLY A CA 1
ATOM 1524 C C . GLY A 1 201 ? -27.273 -20.473 23.185 1.00 50.72 201 GLY A C 1
ATOM 1525 O O . GLY A 1 201 ? -27.788 -21.319 23.914 1.00 50.72 201 GLY A O 1
ATOM 1526 N N . TYR A 1 202 ? -28.026 -19.556 22.556 1.00 49.66 202 TYR A N 1
ATOM 1527 C CA . TYR A 1 202 ? -29.489 -19.496 22.792 1.00 49.66 202 TYR A CA 1
ATOM 1528 C C . TYR A 1 202 ? -30.199 -20.806 22.392 1.00 49.66 202 TYR A C 1
ATOM 1530 O O . TYR A 1 202 ? -30.980 -21.353 23.172 1.00 49.66 202 TYR A O 1
ATOM 1538 N N . LEU A 1 203 ? -29.825 -21.400 21.248 1.00 45.22 203 LEU A N 1
ATOM 1539 C CA . LEU A 1 203 ? -30.325 -22.725 20.852 1.00 45.22 203 LEU A CA 1
ATOM 1540 C C . LEU A 1 203 ? -29.789 -23.868 21.735 1.00 45.22 203 LEU A C 1
ATOM 1542 O O . LEU A 1 203 ? -30.474 -24.873 21.907 1.00 45.22 203 LEU A O 1
ATOM 1546 N N . LYS A 1 204 ? -28.595 -23.736 22.325 1.00 47.81 204 LYS A N 1
ATOM 1547 C CA . LYS A 1 204 ? -27.993 -24.786 23.168 1.00 47.81 204 LYS A CA 1
ATOM 1548 C C . LYS A 1 204 ? -28.615 -24.825 24.570 1.00 47.81 204 LYS A C 1
ATOM 1550 O O . LYS A 1 204 ? -28.747 -25.897 25.154 1.00 47.81 204 LYS A O 1
ATOM 1555 N N . ARG A 1 205 ? -29.050 -23.670 25.088 1.00 44.78 205 ARG A N 1
ATOM 1556 C CA . ARG A 1 205 ? -29.650 -23.531 26.423 1.00 44.78 205 ARG A CA 1
ATOM 1557 C C . ARG A 1 205 ? -31.123 -23.948 26.442 1.00 44.78 205 ARG A C 1
ATOM 1559 O O . ARG A 1 205 ? -31.520 -24.674 27.344 1.00 44.78 205 ARG A O 1
ATOM 1566 N N . ILE A 1 206 ? -31.890 -23.608 25.401 1.00 49.81 206 ILE A N 1
ATOM 1567 C CA . ILE A 1 206 ? -33.273 -24.097 25.247 1.00 49.81 206 ILE A CA 1
ATOM 1568 C C . ILE A 1 206 ? -33.295 -25.616 25.059 1.00 49.81 206 ILE A C 1
ATOM 1570 O O . ILE A 1 206 ? -34.109 -26.292 25.682 1.00 49.81 206 ILE A O 1
ATOM 1574 N N . LYS A 1 207 ? -32.365 -26.179 24.274 1.00 44.69 207 LYS A N 1
ATOM 1575 C CA . LYS A 1 207 ? -32.309 -27.631 24.061 1.00 44.69 207 LYS A CA 1
ATOM 1576 C C . LYS A 1 207 ? -32.008 -28.401 25.356 1.00 44.69 207 LYS A C 1
ATOM 1578 O O . LYS A 1 207 ? -32.602 -29.450 25.559 1.00 44.69 207 LYS A O 1
ATOM 1583 N N . ASN A 1 208 ? -31.182 -27.862 26.260 1.00 40.78 208 ASN A N 1
ATOM 1584 C CA . ASN A 1 208 ? -30.905 -28.500 27.556 1.00 40.78 208 ASN A CA 1
ATOM 1585 C C . ASN A 1 208 ? -32.044 -28.350 28.580 1.00 40.78 208 ASN A C 1
ATOM 1587 O O . ASN A 1 208 ? -32.245 -29.255 29.383 1.00 40.78 208 ASN A O 1
ATOM 1591 N N . THR A 1 209 ? -32.808 -27.254 28.555 1.00 41.94 209 THR A N 1
ATOM 1592 C CA . THR A 1 209 ? -33.979 -27.099 29.438 1.00 41.94 209 THR A CA 1
ATOM 1593 C C . THR A 1 209 ? -35.168 -27.937 28.958 1.00 41.94 209 THR A C 1
ATOM 1595 O O . THR A 1 209 ? -35.883 -28.498 29.781 1.00 41.94 209 THR A O 1
ATOM 1598 N N . VAL A 1 210 ? -35.353 -28.084 27.640 1.00 50.41 210 VAL A N 1
ATOM 1599 C CA . VAL A 1 210 ? -36.429 -28.911 27.068 1.00 50.41 210 VAL A CA 1
ATOM 1600 C C . VAL A 1 210 ? -36.114 -30.409 27.175 1.00 50.41 210 VAL A C 1
ATOM 1602 O O . VAL A 1 210 ? -37.009 -31.171 27.523 1.00 50.41 210 VAL A O 1
ATOM 1605 N N . LEU A 1 211 ? -34.860 -30.847 26.971 1.00 48.12 211 LEU A N 1
ATOM 1606 C CA . LEU A 1 211 ? -34.487 -32.249 27.231 1.00 48.12 211 LEU A CA 1
ATOM 1607 C C . LEU A 1 211 ? -34.504 -32.600 28.728 1.00 48.12 211 LEU A C 1
ATOM 1609 O O . LEU A 1 211 ? -34.915 -33.698 29.075 1.00 48.12 211 LEU A O 1
ATOM 1613 N N . GLY A 1 212 ? -34.140 -31.672 29.621 1.00 40.91 212 GLY A N 1
ATOM 1614 C CA . GLY A 1 212 ? -34.164 -31.928 31.067 1.00 40.91 212 GLY A CA 1
ATOM 1615 C C . GLY A 1 212 ? -35.567 -32.108 31.656 1.00 40.91 212 GLY A C 1
ATOM 1616 O O . GLY A 1 212 ? -35.701 -32.730 32.703 1.00 40.91 212 GLY A O 1
ATOM 1617 N N . HIS A 1 213 ? -36.612 -31.594 30.996 1.00 48.38 213 HIS A N 1
ATOM 1618 C CA . HIS A 1 213 ? -37.999 -31.749 31.451 1.00 48.38 213 HIS A CA 1
ATOM 1619 C C . HIS A 1 213 ? -38.714 -32.965 30.839 1.00 48.38 213 HIS A C 1
ATOM 1621 O O . HIS A 1 213 ? -39.755 -33.374 31.346 1.00 48.38 213 HIS A O 1
ATOM 1627 N N . ILE A 1 214 ? -38.155 -33.564 29.780 1.00 51.25 214 ILE A N 1
ATOM 1628 C CA . ILE A 1 214 ? -38.700 -34.779 29.153 1.00 51.25 214 ILE A CA 1
ATOM 1629 C C . ILE A 1 214 ? -38.228 -36.045 29.889 1.00 51.25 214 ILE A C 1
ATOM 1631 O O . ILE A 1 214 ? -39.012 -36.980 30.021 1.00 51.25 214 ILE A O 1
ATOM 1635 N N . ASP A 1 215 ? -37.018 -36.057 30.462 1.00 46.75 215 ASP A N 1
ATOM 1636 C CA . ASP A 1 215 ? -36.525 -37.202 31.251 1.00 46.75 215 ASP A CA 1
ATOM 1637 C C . ASP A 1 215 ? -37.227 -37.357 32.616 1.00 46.75 215 ASP A C 1
ATOM 1639 O O . ASP A 1 215 ? -37.369 -38.467 33.123 1.00 46.75 215 ASP A O 1
ATOM 1643 N N . THR A 1 216 ? -37.745 -36.276 33.215 1.00 51.41 216 THR A N 1
ATOM 1644 C CA . THR A 1 216 ? -38.436 -36.369 34.520 1.00 51.41 216 THR A CA 1
ATOM 1645 C C . THR A 1 216 ? -39.872 -36.899 34.412 1.00 51.41 216 THR A C 1
ATOM 1647 O O . THR A 1 216 ? -40.436 -37.314 35.417 1.00 51.41 216 THR A O 1
ATOM 1650 N N . PHE A 1 217 ? -40.468 -36.936 33.214 1.00 51.84 217 PHE A N 1
ATOM 1651 C CA . PHE A 1 217 ? -41.831 -37.451 33.011 1.00 51.84 217 PHE A CA 1
ATOM 1652 C C . PHE A 1 217 ? -41.892 -38.931 32.595 1.00 51.84 217 PHE A C 1
ATOM 1654 O O . PHE A 1 217 ? -42.986 -39.485 32.547 1.00 51.84 217 PHE A O 1
ATOM 1661 N N . HIS A 1 218 ? -40.756 -39.590 32.321 1.00 50.06 218 HIS A N 1
ATOM 1662 C CA . HIS A 1 218 ? -40.729 -40.986 31.851 1.00 50.06 218 HIS A CA 1
ATOM 1663 C C . HIS A 1 218 ? -40.203 -42.004 32.888 1.00 50.06 218 HIS A C 1
ATOM 1665 O O . HIS A 1 218 ? -39.897 -43.139 32.522 1.00 50.06 218 HIS A O 1
ATOM 1671 N N . THR A 1 219 ? -40.135 -41.642 34.178 1.00 44.50 219 THR A N 1
ATOM 1672 C CA . THR A 1 219 ? -39.673 -42.563 35.244 1.00 44.50 219 THR A CA 1
ATOM 1673 C C . THR A 1 219 ? -40.679 -42.811 36.377 1.00 44.50 219 THR A C 1
ATOM 1675 O O . THR A 1 219 ? -40.286 -43.321 37.416 1.00 44.50 219 THR A O 1
ATOM 1678 N N . ASP A 1 220 ? -41.967 -42.516 36.178 1.00 46.81 220 ASP A N 1
ATOM 1679 C CA . ASP A 1 220 ? -43.032 -42.889 37.126 1.00 46.81 220 ASP A CA 1
ATOM 1680 C C . ASP A 1 220 ? -44.302 -43.352 36.381 1.00 46.81 220 ASP A C 1
ATOM 1682 O O . ASP A 1 220 ? -45.275 -42.607 36.260 1.00 46.81 220 ASP A O 1
ATOM 1686 N N . ILE A 1 221 ? -44.256 -44.583 35.849 1.00 43.22 221 ILE A N 1
ATOM 1687 C CA . ILE A 1 221 ? -45.373 -45.536 35.647 1.00 43.22 221 ILE A CA 1
ATOM 1688 C C . ILE A 1 221 ? -44.808 -46.951 35.790 1.00 43.22 221 ILE A C 1
ATOM 1690 O O . ILE A 1 221 ? -43.732 -47.210 35.203 1.00 43.22 221 ILE A O 1
#

Sequence (221 aa):
LMSVSTFYSQFRHVPLGKHLIKVCTGTACHVKGASNVYDAFIRQLEIGEGGTTTKDKSFSVEKIACLGCCTLAPVVQIDEKIYGHVMPGRVNEAIADFLELQQSKEKEETKQSQQQIAGEVRLGMGSCCMASGSADIYHELKTASSQLGIEITIKP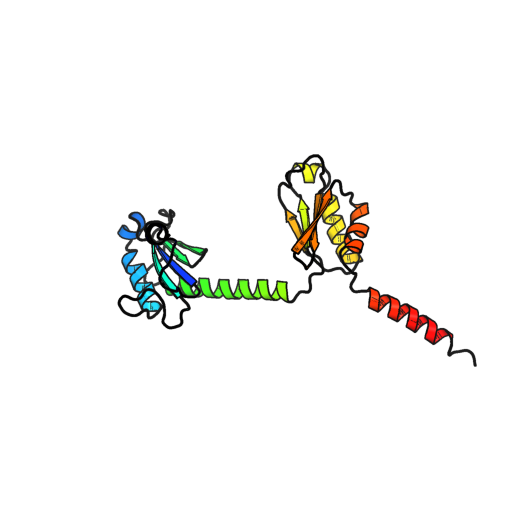VGCVGVCNKVPLIDVVRSDGSIVRYPNVKAIEIKEILHHHFKPAGYLKRIKNTVLGHIDTFHTDI

InterPro domains:
  IPR002023 NADH-quinone oxidoreductase subunit E-like [PS01099] (56-74)
  IPR028431 NADP-reducing hydrogenase subunit HndA-like [PTHR43342] (3-99)
  IPR036249 Thioredoxin-like superfamily [SSF52833] (2-100)
  IPR036249 Thioredoxin-like superfamily [SSF52833] (121-205)
  IPR042128 NuoE domain [cd03064] (18-98)

Secondary structure (DSSP, 8-state):
-HHHHTTSTTS-SSPPPSEEEEEE-SHHHHHTTHHHHHHHHHHHTTPPTT--B-TTSSEEEEEES--S-GGG-S-EEETTEEE-S--GGGHHHHHHHHHHHHHHHHHHHHHHHHS---EEEEEE-SHHHHHTTHHHHHHHHHHHHHHHT--EEEEEES--S-GGG-S-EEEE-TTS-EEEE-S--GGGHHHHHHHHS--TTHHHHHHHHHHHHHGGGSS--

Foldseek 3Di:
DVVVLVVDPVRDPDDAAPKEKEWACEPLQVVVPSVLLLVLVCVVLVPDVPGQHRPVSHYGYDYDHDPPPSVQHRWMDIHHDIDGPDDSVCNVVVVVVVVVVVVVVVVVVVVVVPPVQLFEKEWEPEPLQVVLPSVLLVVLLVVLCVVLVHRYHYHYDYDPPCSVFPRKMWTQGPVRDTDIHTPDDSVCNNVVCVVRGPRPCPVVVVVVVVVVVVVVVPPDD

pLDDT: mean 81.6, std 15.17, range [40.78, 96.12]

Organism: NCBI:txid433724

=== Feature glossary ===
Reading guide. The protein is described through the following features:

Foldseek 3Di. A 3Di character summarizes, for each residue, the relative orientation of the Cα frame of its nearest spatial neighbor. Because it encodes fold topology rather than chemistry, 3Di alignments detect remote structural similarity that sequence alignment misses.

Contact-map, Ramachandran, and PAE plots. Plot images: a contact map (which residues are close in 3D, as an N×N binary image), a Ramachandran scatter (backbone torsion angles, revealing secondary-structure composition at a glance), and — for AlphaFold structures — a PAE heatmap (pairwise prediction confidence).

Radius of gyration, Cα contacts, bounding box. Radius of gyration (Rg) is the root-mean-square distance of Cα atoms from their centroid — a single number for overall size and compactness. A globular domain of N residues has Rg ≈ 2.2·N^0.38 Å; an extended or disordered chain has a much larger Rg. The Cα contact count is the number of residue pairs whose Cα atoms are within 8 Å and are more than four positions apart in sequence — a standard proxy for tertiary packing density. The bounding box is the smallest axis-aligned box enclosing all Cα atoms.

Secondary structure (8-state, DSSP). Eight-state secondary structure (DSSP): H is the canonical α-helix, G the tighter 3₁₀-helix, I the wider π-helix; E/B are β-structure, T and S are turns and bends, and '-' is everything else. DSSP derives these from the pattern of main-chain N–H···O=C hydrogen bonds, not from the sequence.

B-factor. B-factor (Debye–Waller factor) reflects atomic displacement in the crystal lattice. It is an experimental observable (units Å²), not a prediction; low values mean the atom is pinned down, high values mean it moves or is heterogeneous across the crystal.

pLDDT. pLDDT is the predicted lDDT-Cα score: AlphaFold's confidence that the local environment of each residue (all inter-atomic distances within 15 Å) is correctly placed. It is a per-residue number between 0 and 100, with higher meaning more reliable.

Nearest PDB structures. Nearest PDB neighbors are the top structural matches found by Foldseek when searching this structure against the entire Protein Data Bank. Each hit reports a TM-score (0 to 1; >0.5 almost always implies the same fold) and an E-value. These are *structural* homologs — they may share no detectable sequence similarity.

Solvent-accessible surface area. Accessible surface area quantifies burial. A residue with SASA near zero is packed into the hydrophobic core; one with SASA >100 Å² sits on the surface. Computed here via the Shrake–Rupley numerical algorithm with a 1.4 Å probe.

Rendered structure images. Structure images are PyMOL renders from six orthogonal camera directions. Cartoon representation draws helices as coils and strands as arrows; sticks shows the backbone as bonds; surface shows the solvent-excluded envelope. Rainbow coloring maps sequence position to hue (blue→red, N→C); chain coloring assigns a distinct color per polypeptide.

Backbone torsions (φ/ψ). φ (phi) and ψ (psi) are the two rotatable backbone dihedrals per residue: φ is the C(i-1)–N–Cα–C torsion, ψ is the N–Cα–C–N(i+1) torsion, both in degrees on (−180°, 180°]. α-helical residues cluster near (−60°, −45°); β-strand residues near (−120°, +130°). A Ramachandran plot is simply a scatter of (φ, ψ) for every residue.

Predicted aligned error. Predicted Aligned Error (PAE) is an AlphaFold confidence matrix: entry (i, j) is the expected error in the position of residue j, in ångströms, when the prediction is superimposed on the true structure at residue i. Low PAE within a block of residues means that block is internally rigid and well-predicted; high PAE between two blocks means their rela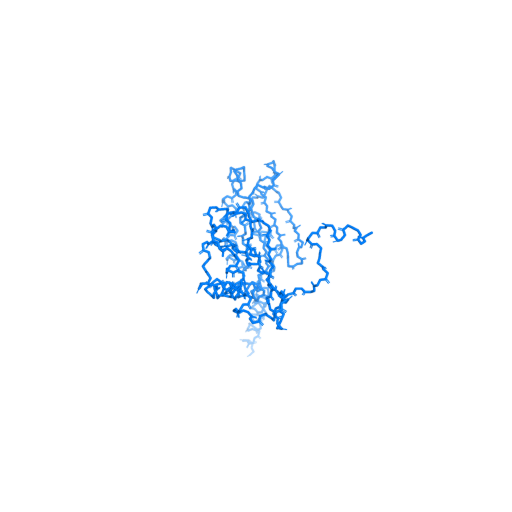tive placement is uncertain even if each block individually is confident.

mmCIF coordinates. Structure coordinates are given as an mmCIF _atom_site loop: one row per atom with element, residue name, chain id, sequence number, and x/y/z position in Å. Only the four main-chain atoms per residue are included here; side chains are omitted to keep the record compact.

InterPro / GO / CATH / organism. Database cross-references. InterPro integrates a dozen domain/family signature databases into unified entries with residue-range hits. GO terms attach function/process/location labels with evidence codes. CATH codes position the fold in a four-level structural taxonomy. Organism is the NCBI-taxonomy species name.

Secondary structure (3-state, P-SEA). SS3 is a coarse helix/strand/coil call (letters a/b/c) made by the P-SEA algorithm from inter-Cα distances and dihedrals. It is less detailed than DSSP but needs only Cα positions.

Sequence. Sequence gives the chain of amino acids in standard one-letter code (A=alanine, C=cysteine, …, Y=tyrosine), read N→C. It is the only feature that is directly encoded by the gene; all structural features are derived from the folded form of this sequence.